Protein AF-A0A661ECW6-F1 (afdb_monomer)

Foldseek 3Di:
DAQDEAEEEEPVCQKDAGHGPDPDDDDFAKFKDKPDPCQWDADGRGRMIGGDHFDKIKMKIWGPDDPVGHIDIDIYMYGYAYQDWKDWPFWAKFWPPVPCGQAEDEAQIKIKIKIFIPAAWDPVQKWKDKLNHTWDKDDPPPPGNGIIITMDGDHPPRDFFKIWMKIFRTGHPRRHTDDMDTQGPVRTIYTYDYDDD

Structure (mmCIF, N/CA/C/O backbone):
data_AF-A0A661ECW6-F1
#
_entry.id   AF-A0A661ECW6-F1
#
loop_
_atom_site.group_PDB
_atom_site.id
_atom_site.type_symbol
_atom_site.label_atom_id
_atom_site.label_alt_id
_atom_site.label_comp_id
_atom_site.label_asym_id
_atom_site.label_entity_id
_atom_site.label_seq_id
_atom_site.pdbx_PDB_ins_code
_atom_site.Cartn_x
_atom_site.Cartn_y
_atom_site.Cartn_z
_atom_site.occupancy
_atom_site.B_iso_or_equiv
_atom_site.auth_seq_id
_atom_site.auth_comp_id
_atom_site.auth_asym_id
_atom_site.auth_atom_id
_atom_site.pdbx_PDB_model_num
ATOM 1 N N . MET A 1 1 ? 18.345 -0.551 -35.074 1.00 84.75 1 MET A N 1
ATOM 2 C CA . MET A 1 1 ? 18.355 -0.642 -33.608 1.00 84.75 1 MET A CA 1
ATOM 3 C C . MET A 1 1 ? 16.969 -1.065 -33.195 1.00 84.75 1 MET A C 1
ATOM 5 O O . MET A 1 1 ? 16.032 -0.614 -33.839 1.00 84.75 1 MET A O 1
ATOM 9 N N . ASP A 1 2 ? 16.881 -1.925 -32.191 1.00 89.50 2 ASP A N 1
ATOM 10 C CA . ASP A 1 2 ? 15.628 -2.308 -31.546 1.00 89.50 2 ASP A CA 1
ATOM 11 C C . ASP A 1 2 ? 15.836 -2.245 -30.024 1.00 89.50 2 ASP A C 1
ATOM 13 O O . ASP A 1 2 ? 16.727 -2.922 -29.495 1.00 89.50 2 ASP A O 1
ATOM 17 N N . ALA A 1 3 ? 15.084 -1.383 -29.340 1.00 86.56 3 ALA A N 1
ATOM 18 C CA . ALA A 1 3 ? 15.150 -1.203 -27.888 1.00 86.56 3 ALA A CA 1
ATOM 19 C C . ALA A 1 3 ? 14.399 -2.302 -27.113 1.00 86.56 3 ALA A C 1
ATOM 21 O O . ALA A 1 3 ? 14.539 -2.403 -25.892 1.00 86.56 3 ALA A O 1
ATOM 22 N N . GLY A 1 4 ? 13.682 -3.176 -27.822 1.00 88.00 4 GLY A N 1
ATOM 23 C CA . GLY A 1 4 ? 12.862 -4.243 -27.271 1.00 88.00 4 GLY A CA 1
ATOM 24 C C . GLY A 1 4 ? 11.409 -3.820 -27.061 1.00 88.00 4 GLY A C 1
ATOM 25 O O . GLY A 1 4 ? 11.002 -2.702 -27.356 1.00 88.00 4 GLY A O 1
ATOM 26 N N . SER A 1 5 ? 10.602 -4.755 -26.560 1.00 92.69 5 SER A N 1
ATOM 27 C CA . SER A 1 5 ? 9.180 -4.517 -26.295 1.00 92.69 5 SER A CA 1
ATOM 28 C C . SER A 1 5 ? 8.949 -3.714 -25.016 1.00 92.69 5 SER A C 1
ATOM 30 O O . SER A 1 5 ? 9.776 -3.746 -24.101 1.00 92.69 5 SER A O 1
ATOM 32 N N . ASP A 1 6 ? 7.780 -3.072 -24.945 1.00 95.56 6 ASP A N 1
ATOM 33 C CA . ASP A 1 6 ? 7.259 -2.459 -23.724 1.00 95.56 6 ASP A CA 1
ATOM 34 C C . ASP A 1 6 ? 7.224 -3.459 -22.563 1.00 95.56 6 ASP A C 1
ATOM 36 O O . ASP A 1 6 ? 7.046 -4.670 -22.748 1.00 95.56 6 ASP A O 1
ATOM 40 N N . ARG A 1 7 ? 7.383 -2.934 -21.349 1.00 95.31 7 ARG A N 1
ATOM 41 C CA . ARG A 1 7 ? 7.569 -3.719 -20.131 1.00 95.31 7 ARG A CA 1
ATOM 42 C C . ARG A 1 7 ? 6.667 -3.219 -19.010 1.00 95.31 7 ARG A C 1
ATOM 44 O O . ARG A 1 7 ? 6.430 -2.019 -18.878 1.00 95.31 7 ARG A O 1
ATOM 51 N N . ALA A 1 8 ? 6.185 -4.149 -18.193 1.00 95.94 8 ALA A N 1
ATOM 52 C CA . ALA A 1 8 ? 5.396 -3.866 -17.002 1.00 95.94 8 ALA A CA 1
ATOM 53 C C . ALA A 1 8 ? 6.050 -4.525 -15.786 1.00 95.94 8 ALA A C 1
ATOM 55 O O . ALA A 1 8 ? 6.420 -5.694 -15.860 1.00 95.94 8 ALA A O 1
ATOM 56 N N . GLU A 1 9 ? 6.193 -3.776 -14.697 1.00 96.69 9 GLU A N 1
ATOM 57 C CA . GLU A 1 9 ? 6.806 -4.228 -13.446 1.00 96.69 9 GLU A CA 1
ATOM 58 C C . GLU A 1 9 ? 6.013 -3.765 -12.225 1.00 96.69 9 GLU A C 1
ATOM 60 O O . GLU A 1 9 ? 5.3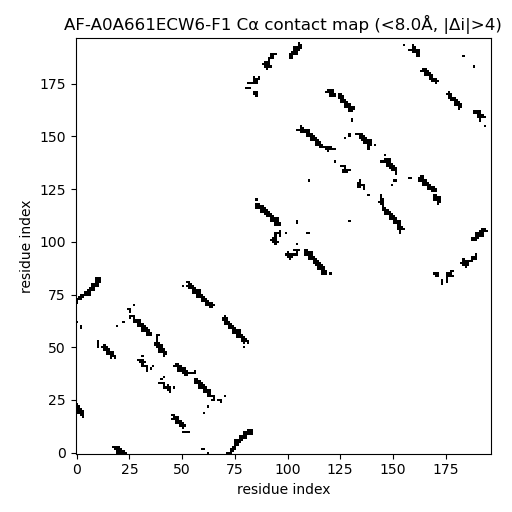13 -2.753 -12.276 1.00 96.69 9 GLU A O 1
ATOM 65 N N . GLY A 1 10 ? 6.154 -4.508 -11.128 1.00 95.25 10 GLY A N 1
ATOM 66 C CA . GLY A 1 10 ? 5.699 -4.100 -9.802 1.00 95.25 10 GLY A CA 1
ATOM 67 C C . GLY A 1 10 ? 6.757 -3.281 -9.058 1.00 95.25 10 GLY A C 1
ATOM 68 O O . GLY A 1 10 ? 7.939 -3.331 -9.408 1.00 95.25 10 GLY A O 1
ATOM 69 N N . LEU A 1 11 ? 6.357 -2.564 -8.007 1.00 93.75 11 LEU A N 1
ATOM 70 C CA . LEU A 1 11 ? 7.287 -1.919 -7.072 1.00 93.75 11 LEU A CA 1
ATOM 71 C C . LEU A 1 11 ? 8.167 -2.928 -6.337 1.00 93.75 11 LEU A C 1
ATOM 73 O O . LEU A 1 11 ? 9.307 -2.610 -5.998 1.00 93.75 11 LEU A O 1
ATOM 77 N N . SER A 1 12 ? 7.675 -4.154 -6.159 1.00 93.12 12 SER A N 1
ATOM 78 C CA . SER A 1 12 ? 8.448 -5.248 -5.577 1.00 93.12 12 SER A CA 1
ATOM 79 C C . SER A 1 12 ? 9.689 -5.624 -6.410 1.00 93.12 12 SER A C 1
ATOM 81 O O . SER A 1 12 ? 10.660 -6.166 -5.867 1.00 93.12 12 SER A O 1
ATOM 83 N N . THR A 1 13 ? 9.715 -5.290 -7.709 1.00 91.56 13 THR A N 1
ATOM 84 C CA . THR A 1 13 ? 10.912 -5.388 -8.555 1.00 91.56 13 THR A CA 1
ATOM 85 C C . THR A 1 13 ? 11.814 -4.178 -8.309 1.00 91.56 13 THR A C 1
ATOM 87 O O . THR A 1 13 ? 11.601 -3.096 -8.845 1.00 91.56 13 THR A O 1
ATOM 90 N N . THR A 1 14 ? 12.886 -4.353 -7.537 1.00 83.75 14 THR A N 1
ATOM 91 C CA . THR A 1 14 ? 13.794 -3.243 -7.198 1.00 83.75 14 THR A CA 1
ATOM 92 C C . THR A 1 14 ? 14.679 -2.805 -8.369 1.00 83.75 14 THR A C 1
ATOM 94 O O . THR A 1 14 ? 14.907 -1.607 -8.562 1.00 83.75 14 THR A O 1
ATOM 97 N N . ASN A 1 15 ? 15.161 -3.754 -9.178 1.00 88.50 15 ASN A N 1
ATOM 98 C CA . ASN A 1 15 ? 15.913 -3.471 -10.395 1.00 88.50 15 ASN A CA 1
ATOM 99 C C . ASN A 1 15 ? 15.695 -4.512 -11.500 1.00 88.50 15 ASN A C 1
ATOM 101 O O . ASN A 1 15 ? 15.276 -5.646 -11.268 1.00 88.50 15 ASN A O 1
ATOM 105 N N . TYR A 1 16 ? 15.999 -4.110 -12.732 1.00 92.56 16 TYR A N 1
ATOM 106 C CA . TYR A 1 16 ? 16.099 -5.022 -13.868 1.00 92.56 16 TYR A CA 1
ATOM 107 C C . TYR A 1 16 ? 17.037 -4.465 -14.937 1.00 92.56 16 TYR A C 1
ATOM 109 O O . TYR A 1 16 ? 17.449 -3.311 -14.893 1.00 92.56 16 TYR A O 1
ATOM 117 N N . THR A 1 17 ? 17.359 -5.272 -15.945 1.00 92.19 17 THR A N 1
ATOM 118 C CA . THR A 1 17 ? 18.117 -4.811 -17.112 1.00 92.19 17 THR A CA 1
ATOM 119 C C . THR A 1 17 ? 17.402 -5.209 -18.394 1.00 92.19 17 THR A C 1
ATOM 121 O O . THR A 1 17 ? 17.118 -6.388 -18.605 1.00 92.19 17 THR A O 1
ATOM 124 N N . GLN A 1 18 ? 17.160 -4.240 -19.277 1.00 90.88 18 GLN A N 1
ATOM 125 C CA . GLN A 1 18 ? 16.719 -4.485 -20.651 1.00 90.88 18 GLN A CA 1
ATOM 126 C C . GLN A 1 18 ? 17.664 -3.770 -21.607 1.00 90.88 18 GLN A C 1
ATOM 128 O O . GLN A 1 18 ? 17.655 -2.549 -21.740 1.00 90.88 18 GLN A O 1
ATOM 133 N N . ARG A 1 19 ? 18.510 -4.566 -22.259 1.00 86.31 19 ARG A N 1
ATOM 134 C CA . ARG A 1 19 ? 19.435 -4.093 -23.289 1.00 86.31 19 ARG A CA 1
ATOM 135 C C . ARG A 1 19 ? 18.748 -4.159 -24.647 1.00 86.31 19 ARG A C 1
ATOM 137 O O . ARG A 1 19 ? 17.854 -4.982 -24.841 1.00 86.31 19 ARG A O 1
ATOM 144 N N . ILE A 1 20 ? 19.222 -3.347 -25.591 1.00 84.94 20 ILE A N 1
ATOM 145 C CA . ILE A 1 20 ? 18.800 -3.449 -26.991 1.00 84.94 20 ILE A CA 1
ATOM 146 C C . ILE A 1 20 ? 18.937 -4.891 -27.506 1.00 84.94 20 ILE A C 1
ATOM 148 O O . ILE A 1 20 ? 19.909 -5.588 -27.201 1.00 84.94 20 ILE A O 1
ATOM 152 N N . THR A 1 21 ? 17.964 -5.338 -28.293 1.00 73.19 21 THR A N 1
ATOM 153 C CA . THR A 1 21 ? 17.891 -6.709 -28.829 1.00 73.19 21 THR A CA 1
ATOM 154 C C . THR A 1 21 ? 18.707 -6.850 -30.114 1.00 73.19 21 THR A C 1
ATOM 156 O O . THR A 1 21 ? 19.226 -7.928 -30.407 1.00 73.19 21 THR A O 1
ATOM 159 N N . THR A 1 22 ? 18.874 -5.749 -30.860 1.00 77.88 22 THR A N 1
ATOM 160 C CA . THR A 1 22 ? 19.780 -5.631 -32.010 1.00 77.88 22 THR A CA 1
ATOM 161 C C . THR A 1 22 ? 20.408 -4.233 -32.082 1.00 77.88 22 THR A C 1
ATOM 163 O O . THR A 1 22 ? 19.720 -3.209 -32.070 1.00 77.88 22 THR A O 1
ATOM 166 N N . ASP A 1 23 ? 21.735 -4.168 -32.199 1.00 77.88 23 ASP A N 1
ATOM 167 C CA . ASP A 1 23 ? 22.500 -2.914 -32.252 1.00 77.88 23 ASP A CA 1
ATOM 168 C C . ASP A 1 23 ? 22.695 -2.365 -33.674 1.00 77.88 23 ASP A C 1
ATOM 170 O O . ASP A 1 23 ? 23.035 -1.192 -33.847 1.00 77.88 23 ASP A O 1
ATOM 174 N N . GLY A 1 24 ? 22.423 -3.187 -34.692 1.00 82.56 24 GLY A N 1
ATOM 175 C CA . GLY A 1 24 ? 22.578 -2.834 -36.102 1.00 82.56 24 GLY A CA 1
ATOM 176 C C . GLY A 1 24 ? 24.036 -2.571 -36.504 1.00 82.56 24 GLY A C 1
ATOM 177 O O . GLY A 1 24 ? 24.969 -2.771 -35.733 1.00 82.56 24 GLY A O 1
ATOM 178 N N . ALA A 1 25 ? 24.248 -2.098 -37.735 1.00 85.88 25 ALA A N 1
ATOM 179 C CA . ALA A 1 25 ? 25.584 -1.739 -38.216 1.00 85.88 25 ALA A CA 1
ATOM 180 C C . ALA A 1 25 ? 26.190 -0.544 -37.444 1.00 85.88 25 ALA A C 1
ATOM 182 O O . ALA A 1 25 ? 25.490 0.180 -36.733 1.00 85.88 25 ALA A O 1
ATOM 183 N N . GLY A 1 26 ? 27.503 -0.353 -37.581 1.00 89.00 26 GLY A N 1
ATOM 184 C CA . GLY A 1 26 ? 28.255 0.743 -36.964 1.00 89.00 26 GLY A CA 1
ATOM 185 C C . GLY A 1 26 ? 28.891 0.405 -35.612 1.00 89.00 26 GLY A C 1
ATOM 186 O O . GLY A 1 26 ? 28.563 -0.605 -34.989 1.00 89.00 26 GLY A O 1
ATOM 187 N N . THR A 1 27 ? 29.814 1.252 -35.162 1.00 92.31 27 THR A N 1
ATOM 188 C CA . THR A 1 27 ? 30.659 1.058 -33.967 1.00 92.31 27 THR A CA 1
ATOM 189 C C . THR A 1 27 ? 30.425 2.094 -32.868 1.00 92.31 27 THR A C 1
ATOM 191 O O . THR A 1 27 ? 31.168 2.114 -31.890 1.00 92.31 27 THR A O 1
ATOM 194 N N . GLY A 1 28 ? 29.445 2.989 -33.029 1.00 92.88 28 GLY A N 1
ATOM 195 C CA . GLY A 1 28 ? 29.092 3.970 -32.001 1.00 92.88 28 GLY A CA 1
ATOM 196 C C . GLY A 1 28 ? 28.700 3.313 -30.673 1.00 92.88 28 GLY A C 1
ATOM 197 O O . GLY A 1 28 ? 28.108 2.232 -30.659 1.00 92.88 28 GLY A O 1
ATOM 198 N N . ALA A 1 29 ? 29.033 3.970 -29.559 1.00 92.94 29 ALA A N 1
ATOM 199 C CA . ALA A 1 29 ? 28.611 3.540 -28.228 1.00 92.94 29 ALA A CA 1
ATOM 200 C C . ALA A 1 29 ? 27.086 3.647 -28.078 1.00 92.94 29 ALA A C 1
ATOM 202 O O . ALA A 1 29 ? 26.454 4.473 -28.741 1.00 92.94 29 ALA A O 1
ATOM 203 N N . ILE A 1 30 ? 26.513 2.813 -27.210 1.00 94.19 30 ILE A N 1
ATOM 204 C CA . ILE A 1 30 ? 25.085 2.828 -26.887 1.00 94.19 30 ILE A CA 1
ATOM 205 C C . ILE A 1 30 ? 24.909 3.471 -25.520 1.00 94.19 30 ILE A C 1
ATOM 207 O O . ILE A 1 30 ? 25.528 3.022 -24.555 1.00 94.19 30 ILE A O 1
ATOM 211 N N . GLU A 1 31 ? 24.044 4.475 -25.458 1.00 96.25 31 GLU A N 1
ATOM 212 C CA . GLU A 1 31 ? 23.651 5.154 -24.231 1.00 96.25 31 GLU A CA 1
ATOM 213 C C . GLU A 1 31 ? 22.144 5.049 -24.006 1.00 96.25 31 GLU A C 1
ATOM 215 O O . GLU A 1 31 ? 21.362 5.047 -24.962 1.00 96.25 31 GLU A O 1
ATOM 220 N N . TYR A 1 32 ? 21.741 4.985 -22.739 1.00 97.31 32 TYR A N 1
ATOM 221 C CA . TYR A 1 32 ? 20.340 4.930 -22.335 1.00 97.31 32 TYR A CA 1
ATOM 222 C C . TYR A 1 32 ? 19.931 6.183 -21.559 1.00 97.31 32 TYR A C 1
ATOM 224 O O . TYR A 1 32 ? 20.675 6.676 -20.709 1.00 97.31 32 TYR A O 1
ATOM 232 N N . THR A 1 33 ? 18.725 6.676 -21.827 1.00 98.00 33 THR A N 1
ATOM 233 C CA . THR A 1 33 ? 18.092 7.775 -21.086 1.00 98.00 33 THR A CA 1
ATOM 234 C C . THR A 1 33 ? 16.667 7.404 -20.685 1.00 98.00 33 THR A C 1
ATOM 236 O O . THR A 1 33 ? 16.047 6.526 -21.286 1.00 98.00 33 THR A O 1
ATOM 239 N N . ILE A 1 34 ? 16.147 8.072 -19.655 1.00 98.38 34 ILE A N 1
ATOM 240 C CA . ILE A 1 34 ? 14.794 7.873 -19.128 1.00 98.38 34 ILE A CA 1
ATOM 241 C C . ILE A 1 34 ? 14.049 9.208 -19.087 1.00 98.38 34 ILE A C 1
ATOM 243 O O . ILE A 1 34 ? 14.638 10.239 -18.760 1.00 98.38 34 ILE A O 1
ATOM 247 N N . SER A 1 35 ? 12.760 9.198 -19.433 1.00 98.56 35 SER A N 1
ATOM 248 C CA . SER A 1 35 ? 11.952 10.419 -19.553 1.00 98.56 35 SER A CA 1
ATOM 249 C C . SER A 1 35 ? 11.681 11.135 -18.225 1.00 98.56 35 SER A C 1
ATOM 251 O O . SER A 1 35 ? 11.486 12.347 -18.227 1.00 98.56 35 SER A O 1
ATOM 253 N N . ASP A 1 36 ? 11.643 10.404 -17.106 1.00 98.38 36 ASP A N 1
ATOM 254 C CA . ASP A 1 36 ? 11.404 10.956 -15.769 1.00 98.38 36 ASP A CA 1
ATOM 255 C C . ASP A 1 36 ? 12.167 10.150 -14.709 1.00 98.38 36 ASP A C 1
ATOM 257 O O . ASP A 1 36 ? 11.786 9.033 -14.350 1.00 98.38 36 ASP A O 1
ATOM 261 N N . SER A 1 37 ? 13.245 10.740 -14.189 1.00 97.81 37 SER A N 1
ATOM 262 C CA . SER A 1 37 ? 14.085 10.116 -13.167 1.00 97.81 37 SER A CA 1
ATOM 263 C C . SER A 1 37 ? 13.473 10.110 -11.763 1.00 97.81 37 SER A C 1
ATOM 265 O O . SER A 1 37 ? 14.048 9.519 -10.852 1.00 97.81 37 SER A O 1
ATOM 267 N N . SER A 1 38 ? 12.314 10.749 -11.564 1.00 97.69 38 SER A N 1
ATOM 268 C CA . SER A 1 38 ? 11.566 10.685 -10.304 1.00 97.69 38 SER A CA 1
ATOM 269 C C . SER A 1 38 ? 10.722 9.414 -10.172 1.00 97.69 38 SER A C 1
ATOM 271 O O . SER A 1 38 ? 10.266 9.115 -9.067 1.00 97.69 38 SER A O 1
ATOM 273 N N . ILE A 1 39 ? 10.495 8.690 -11.276 1.00 97.69 39 ILE A N 1
ATOM 274 C CA . ILE A 1 39 ? 9.729 7.433 -11.328 1.00 97.69 39 ILE A CA 1
ATOM 275 C C . ILE A 1 39 ? 10.671 6.218 -11.299 1.00 97.69 39 ILE A C 1
ATOM 277 O O . ILE A 1 39 ? 10.435 5.270 -10.551 1.00 97.69 39 ILE A O 1
ATOM 281 N N . ALA A 1 40 ? 11.756 6.259 -12.074 1.00 98.00 40 ALA A N 1
ATOM 282 C CA . ALA A 1 40 ? 12.824 5.259 -12.072 1.00 98.00 40 ALA A CA 1
ATOM 283 C C . ALA A 1 40 ? 14.128 5.874 -12.603 1.00 98.00 40 ALA A C 1
ATOM 285 O O . ALA A 1 40 ? 14.092 6.847 -13.352 1.00 98.00 40 ALA A O 1
ATOM 286 N N . THR A 1 41 ? 15.286 5.313 -12.260 1.00 97.88 41 THR A N 1
ATOM 287 C CA . THR A 1 41 ? 16.583 5.706 -12.843 1.00 97.88 41 THR A CA 1
ATOM 288 C C . THR A 1 41 ? 17.108 4.629 -13.781 1.00 97.88 41 THR A C 1
ATOM 290 O O . THR A 1 41 ? 16.675 3.482 -13.713 1.00 97.88 41 THR A O 1
ATOM 293 N N . ILE A 1 42 ? 18.040 4.995 -14.664 1.00 98.12 42 ILE A N 1
ATOM 294 C CA . ILE A 1 42 ? 18.726 4.058 -15.556 1.00 98.12 42 ILE A CA 1
ATOM 295 C C . ILE A 1 42 ? 20.226 4.351 -15.587 1.00 98.12 42 ILE A C 1
ATOM 297 O O . ILE A 1 42 ? 20.629 5.513 -15.681 1.00 98.12 42 ILE A O 1
ATOM 301 N N . ASP A 1 43 ? 21.051 3.309 -15.523 1.00 97.56 43 ASP A N 1
ATOM 302 C CA . ASP A 1 43 ? 22.472 3.412 -15.843 1.00 97.56 43 ASP A CA 1
ATOM 303 C C . ASP A 1 43 ? 22.652 3.499 -17.363 1.00 97.56 43 ASP A C 1
ATOM 305 O O . ASP A 1 43 ? 22.236 2.613 -18.120 1.00 97.56 43 ASP A O 1
ATOM 309 N N . SER A 1 44 ? 23.283 4.582 -17.816 1.00 96.00 44 SER A N 1
ATOM 310 C CA . SER A 1 44 ? 23.373 4.902 -19.237 1.00 96.00 44 SER A CA 1
ATOM 311 C C . SER A 1 44 ? 24.250 3.940 -20.040 1.00 96.00 44 SER A C 1
ATOM 313 O O . SER A 1 44 ? 24.123 3.936 -21.257 1.00 96.00 44 SER A O 1
ATOM 315 N N . GLY A 1 45 ? 25.108 3.119 -19.424 1.00 93.25 45 GLY A N 1
ATOM 316 C CA . GLY A 1 45 ? 25.975 2.165 -20.129 1.00 93.25 45 GLY A CA 1
ATOM 317 C C . GLY A 1 45 ? 25.537 0.703 -19.993 1.00 93.25 45 GLY A C 1
ATOM 318 O O . GLY A 1 45 ? 25.728 -0.110 -20.910 1.00 93.25 45 GLY A O 1
ATOM 319 N N . THR A 1 46 ? 24.943 0.333 -18.858 1.00 92.69 46 THR A N 1
ATOM 320 C CA . THR A 1 46 ? 24.542 -1.053 -18.572 1.00 92.69 46 THR A CA 1
ATOM 321 C C . THR A 1 46 ? 23.077 -1.339 -18.893 1.00 92.69 46 THR A C 1
ATOM 323 O O . THR A 1 46 ? 22.757 -2.507 -19.140 1.00 92.69 46 THR A O 1
ATOM 326 N N . ALA A 1 47 ? 22.236 -0.302 -19.000 1.00 94.88 47 ALA A N 1
ATOM 327 C CA . ALA A 1 47 ? 20.775 -0.389 -19.102 1.00 94.88 47 ALA A CA 1
ATOM 328 C C . ALA A 1 47 ? 20.093 -0.959 -17.845 1.00 94.88 47 ALA A C 1
ATOM 330 O O . ALA A 1 47 ? 18.986 -1.497 -17.927 1.00 94.88 47 ALA A O 1
ATOM 331 N N . GLU A 1 48 ? 20.762 -0.895 -16.693 1.00 96.31 48 GLU A N 1
ATOM 332 C CA . GLU A 1 48 ? 20.164 -1.280 -15.418 1.00 96.31 48 GLU A CA 1
ATOM 333 C C . GLU A 1 48 ? 19.203 -0.190 -14.943 1.00 96.31 48 GLU A C 1
ATOM 335 O O . GLU A 1 48 ? 19.596 0.962 -14.762 1.00 96.31 48 GLU A O 1
ATOM 340 N N . VAL A 1 49 ? 17.939 -0.560 -14.755 1.00 97.56 49 VAL A N 1
ATOM 341 C CA . VAL A 1 49 ? 16.868 0.309 -14.276 1.00 97.56 49 VAL A CA 1
ATOM 342 C C . VAL A 1 49 ? 16.657 0.070 -12.787 1.00 97.56 49 VAL A C 1
ATOM 344 O O . VAL A 1 49 ? 16.496 -1.077 -12.374 1.00 97.56 49 VAL A O 1
ATOM 347 N N . THR A 1 50 ? 16.605 1.144 -11.998 1.00 97.31 50 THR A N 1
ATOM 348 C CA . THR A 1 50 ? 16.189 1.112 -10.584 1.00 97.31 50 THR A CA 1
ATOM 349 C C . THR A 1 50 ? 14.811 1.748 -10.448 1.00 97.31 50 THR A C 1
ATOM 351 O O . THR A 1 50 ? 14.632 2.910 -10.818 1.00 97.31 50 THR A O 1
ATOM 354 N N . ILE A 1 51 ? 13.841 1.007 -9.916 1.00 97.06 51 ILE A N 1
ATOM 355 C CA . ILE A 1 51 ? 12.462 1.484 -9.736 1.00 97.06 51 ILE A CA 1
ATOM 356 C C . ILE A 1 51 ? 12.356 2.315 -8.445 1.00 97.06 51 ILE A C 1
ATOM 358 O O . ILE A 1 51 ? 12.957 1.966 -7.432 1.00 97.06 51 ILE A O 1
ATOM 362 N N . ILE A 1 52 ? 11.619 3.437 -8.486 1.00 95.62 52 ILE A N 1
ATOM 363 C CA . ILE A 1 52 ? 11.406 4.322 -7.322 1.00 95.62 52 ILE A CA 1
ATOM 364 C C . ILE A 1 52 ? 9.942 4.322 -6.879 1.00 95.62 52 ILE A C 1
ATOM 366 O O . ILE A 1 52 ? 9.666 4.187 -5.691 1.00 95.62 52 ILE A O 1
ATOM 370 N N . LYS A 1 53 ? 9.006 4.549 -7.807 1.00 95.56 53 LYS A N 1
ATOM 371 C CA . LYS A 1 53 ? 7.570 4.660 -7.504 1.00 95.56 53 LYS A CA 1
ATOM 372 C C . LYS A 1 53 ? 6.712 4.304 -8.728 1.00 95.56 53 LYS A C 1
ATOM 374 O O . LYS A 1 53 ? 7.246 4.267 -9.838 1.00 95.56 53 LYS A O 1
ATOM 379 N N . PRO A 1 54 ? 5.393 4.101 -8.559 1.00 96.12 54 PRO A N 1
ATOM 380 C CA . PRO A 1 54 ? 4.494 3.815 -9.666 1.00 96.12 54 PRO A CA 1
ATOM 381 C C . PRO A 1 54 ? 4.463 4.955 -10.675 1.00 96.12 54 PRO A C 1
ATOM 383 O O . PRO A 1 54 ? 4.565 6.137 -10.325 1.00 96.12 54 PRO A O 1
ATOM 386 N N . GLY A 1 55 ? 4.293 4.598 -11.939 1.00 97.38 55 GLY A N 1
ATOM 387 C CA . GLY A 1 55 ? 4.267 5.554 -13.029 1.00 97.38 55 GLY A CA 1
ATOM 388 C C . GLY A 1 55 ? 4.658 4.927 -14.353 1.00 97.38 55 GLY A C 1
ATOM 389 O O . GLY A 1 55 ? 4.894 3.727 -14.461 1.00 97.38 55 GLY A O 1
ATOM 390 N N . VAL A 1 56 ? 4.718 5.762 -15.382 1.00 98.06 56 VAL A N 1
ATOM 391 C CA . VAL A 1 56 ? 5.072 5.330 -16.731 1.00 98.06 56 VAL A CA 1
ATOM 392 C C . VAL A 1 56 ? 6.214 6.194 -17.230 1.00 98.06 56 VAL A C 1
ATOM 394 O O . VAL A 1 56 ? 6.135 7.421 -17.186 1.00 98.06 56 VAL A O 1
ATOM 397 N N . VAL A 1 57 ? 7.267 5.552 -17.721 1.00 98.44 57 VAL A N 1
ATOM 398 C CA . VAL A 1 57 ? 8.433 6.217 -18.306 1.00 98.44 57 VAL A CA 1
ATOM 399 C C . VAL A 1 57 ? 8.722 5.655 -19.686 1.00 98.44 57 VAL A C 1
ATOM 401 O O . VAL A 1 57 ? 8.417 4.505 -19.991 1.00 98.44 57 VAL A O 1
ATOM 404 N N . THR A 1 58 ? 9.319 6.481 -20.535 1.00 98.25 58 THR A N 1
ATOM 405 C CA . THR A 1 58 ? 9.904 6.036 -21.801 1.00 98.25 58 THR A CA 1
ATOM 406 C C . THR A 1 58 ? 11.408 5.934 -21.625 1.00 98.25 58 THR A C 1
ATOM 408 O O . THR A 1 58 ? 12.043 6.890 -21.167 1.00 98.25 58 THR A O 1
ATOM 411 N N . ILE A 1 59 ? 11.973 4.787 -21.992 1.00 97.88 59 ILE A N 1
ATOM 412 C CA . ILE A 1 59 ? 13.417 4.569 -22.028 1.00 97.88 59 ILE A CA 1
ATOM 413 C C . ILE A 1 59 ? 13.867 4.649 -23.480 1.00 97.88 59 ILE A C 1
ATOM 415 O O . ILE A 1 59 ? 13.282 4.016 -24.356 1.00 97.88 59 ILE A O 1
ATOM 419 N N . THR A 1 60 ? 14.897 5.453 -23.734 1.00 97.19 60 THR A N 1
ATOM 420 C CA . THR A 1 60 ? 15.476 5.642 -25.068 1.00 97.19 60 THR A CA 1
ATOM 421 C C . THR A 1 60 ? 16.875 5.058 -25.095 1.00 97.19 60 THR A C 1
ATOM 423 O O . THR A 1 60 ? 17.737 5.497 -24.336 1.00 97.19 60 THR A O 1
ATOM 426 N N . ALA A 1 61 ? 17.117 4.108 -25.993 1.00 96.81 61 ALA A N 1
ATOM 427 C CA . ALA A 1 61 ? 18.460 3.665 -26.339 1.00 96.81 61 ALA A CA 1
ATOM 428 C C . ALA A 1 61 ? 18.944 4.461 -27.554 1.00 96.81 61 ALA A C 1
ATOM 430 O O . ALA A 1 61 ? 18.217 4.593 -28.536 1.00 96.81 61 ALA A O 1
ATOM 431 N N . THR A 1 62 ? 20.163 4.994 -27.505 1.00 95.94 62 THR A N 1
ATOM 432 C CA . THR A 1 62 ? 20.778 5.743 -28.609 1.00 95.94 62 THR A CA 1
ATOM 433 C C . THR A 1 62 ? 22.150 5.174 -28.917 1.00 95.94 62 THR A C 1
ATOM 435 O O . THR A 1 62 ? 23.006 5.117 -28.042 1.00 95.94 62 THR A O 1
ATOM 438 N N . LYS A 1 63 ? 22.390 4.796 -30.173 1.00 95.00 63 LYS A N 1
ATOM 439 C CA . LYS A 1 63 ? 23.724 4.486 -30.692 1.00 95.00 63 LYS A CA 1
ATOM 440 C C . LYS A 1 63 ? 24.269 5.739 -31.348 1.00 95.00 63 LYS A C 1
ATOM 442 O O . LYS A 1 63 ? 23.638 6.293 -32.252 1.00 95.00 63 LYS A O 1
ATOM 447 N N . ALA A 1 64 ? 25.429 6.185 -30.880 1.00 95.31 64 ALA A N 1
ATOM 448 C CA . ALA A 1 64 ? 26.116 7.338 -31.440 1.00 95.31 64 ALA A CA 1
ATOM 449 C C . ALA A 1 64 ? 26.460 7.119 -32.924 1.00 95.31 64 ALA A C 1
ATOM 451 O O . ALA A 1 64 ? 26.615 5.987 -33.385 1.00 95.31 64 ALA A O 1
ATOM 452 N N . ALA A 1 65 ? 26.594 8.216 -33.669 1.00 96.25 65 ALA A N 1
ATOM 453 C CA . ALA A 1 65 ? 27.095 8.165 -35.037 1.00 96.25 65 ALA A CA 1
ATOM 454 C C . ALA A 1 65 ? 28.552 7.670 -35.077 1.00 96.25 65 ALA A C 1
ATOM 456 O O . ALA A 1 65 ? 29.309 7.833 -34.117 1.00 96.25 65 ALA A O 1
ATOM 457 N N . ASP A 1 66 ? 28.959 7.130 -36.220 1.00 95.69 66 ASP A N 1
ATOM 458 C CA . ASP A 1 66 ? 30.358 6.879 -36.558 1.00 95.69 66 ASP A CA 1
ATOM 459 C C . ASP A 1 66 ? 30.695 7.466 -37.942 1.00 95.69 66 ASP A C 1
ATOM 461 O O . ASP A 1 66 ? 29.954 8.285 -38.483 1.00 95.69 66 ASP A O 1
ATOM 465 N N . SER A 1 67 ? 31.846 7.103 -38.514 1.00 96.69 67 SER A N 1
ATOM 466 C CA . SER A 1 67 ? 32.285 7.632 -39.812 1.00 96.69 67 SER A CA 1
ATOM 467 C C . SER A 1 67 ? 31.435 7.179 -41.004 1.00 96.69 67 SER A C 1
ATOM 469 O O . SER A 1 67 ? 31.504 7.807 -42.059 1.00 96.69 67 SER A O 1
ATOM 471 N N . ASN A 1 68 ? 30.664 6.102 -40.860 1.00 96.12 68 ASN A N 1
ATOM 472 C CA . ASN A 1 68 ? 29.889 5.478 -41.931 1.00 96.12 68 ASN A CA 1
ATOM 473 C C . ASN A 1 68 ? 28.373 5.561 -41.695 1.00 96.12 68 ASN A C 1
ATOM 475 O O . ASN A 1 68 ? 27.610 5.462 -42.657 1.00 96.12 68 ASN A O 1
ATOM 479 N N . TYR A 1 69 ? 27.931 5.730 -40.446 1.00 95.69 69 TYR A N 1
ATOM 480 C CA . TYR A 1 69 ? 26.522 5.693 -40.058 1.00 95.69 69 TYR A CA 1
ATOM 481 C C . TYR A 1 69 ? 26.146 6.873 -39.157 1.00 95.69 69 TYR A C 1
ATOM 483 O O . TYR A 1 69 ? 26.873 7.237 -38.234 1.00 95.69 69 TYR A O 1
ATOM 491 N N . ASN A 1 70 ? 24.961 7.442 -39.394 1.00 95.06 70 ASN A N 1
ATOM 492 C CA . ASN A 1 70 ? 24.358 8.427 -38.494 1.00 95.06 70 ASN A CA 1
ATOM 493 C C . ASN A 1 70 ? 23.923 7.766 -37.174 1.00 95.06 70 ASN A C 1
ATOM 495 O O . ASN A 1 70 ? 23.750 6.549 -37.110 1.00 95.06 70 ASN A O 1
ATOM 499 N N . SER A 1 71 ? 23.684 8.573 -36.137 1.00 95.00 71 SER A N 1
ATOM 500 C CA . SER A 1 71 ? 23.116 8.080 -34.880 1.00 95.00 71 SER A CA 1
ATOM 501 C C . SER A 1 71 ? 21.727 7.489 -35.104 1.00 95.00 71 SER A C 1
ATOM 503 O O . SER A 1 71 ? 20.945 8.019 -35.898 1.00 95.00 71 SER A O 1
ATOM 505 N N . ALA A 1 72 ? 21.397 6.446 -34.353 1.00 95.38 72 ALA A N 1
ATOM 506 C CA . ALA A 1 72 ? 20.077 5.830 -34.368 1.00 95.38 72 ALA A CA 1
ATOM 507 C C . ALA A 1 72 ? 19.582 5.634 -32.938 1.00 95.38 72 ALA A C 1
ATOM 509 O O . ALA A 1 72 ? 20.376 5.343 -32.046 1.00 95.38 72 ALA A O 1
ATOM 510 N N . SER A 1 73 ? 18.277 5.764 -32.740 1.00 94.75 73 SER A N 1
ATOM 511 C CA . SER A 1 73 ? 17.636 5.543 -31.451 1.00 94.75 73 SER A CA 1
ATOM 512 C C . SER A 1 73 ? 16.400 4.682 -31.607 1.00 94.75 73 SER A C 1
ATOM 514 O O . SER A 1 73 ? 15.784 4.666 -32.674 1.00 94.75 73 SER A O 1
ATOM 516 N N . ASP A 1 74 ? 16.029 4.022 -30.524 1.00 95.94 74 ASP A N 1
ATOM 517 C CA . ASP A 1 74 ? 14.742 3.363 -30.386 1.00 95.94 74 ASP A CA 1
ATOM 518 C C . ASP A 1 74 ? 14.282 3.418 -28.924 1.00 95.94 74 ASP A C 1
ATOM 520 O O . ASP A 1 74 ? 15.076 3.722 -28.025 1.00 95.94 74 ASP A O 1
ATOM 524 N N . THR A 1 75 ? 12.997 3.176 -28.687 1.00 96.12 75 THR A N 1
ATOM 525 C CA . THR A 1 75 ? 12.375 3.371 -27.374 1.00 96.12 75 THR A CA 1
ATOM 526 C C . THR A 1 75 ? 11.487 2.210 -26.975 1.00 96.12 75 THR A C 1
ATOM 528 O O . THR A 1 75 ? 10.838 1.617 -27.829 1.00 96.12 75 THR A O 1
ATOM 531 N N . TYR A 1 76 ? 11.358 1.990 -25.670 1.00 96.19 76 TYR A N 1
ATOM 532 C CA . TYR A 1 76 ? 10.273 1.196 -25.097 1.00 96.19 76 TYR A CA 1
ATOM 533 C C . TYR A 1 76 ? 9.643 1.930 -23.912 1.00 96.19 76 TYR A C 1
ATOM 535 O O . TYR A 1 76 ? 10.265 2.794 -23.277 1.00 96.19 76 TYR A O 1
ATOM 543 N N . GLN A 1 77 ? 8.395 1.590 -23.613 1.00 97.75 77 GLN A N 1
ATOM 544 C CA . GLN A 1 77 ? 7.680 2.079 -22.446 1.00 97.75 77 GLN A CA 1
ATOM 545 C C . GLN A 1 77 ? 7.852 1.112 -21.272 1.00 97.75 77 GLN A C 1
ATOM 547 O O . GLN A 1 77 ? 7.668 -0.096 -21.408 1.00 97.75 77 GLN A O 1
ATOM 552 N N . LEU A 1 78 ? 8.173 1.654 -20.100 1.00 97.50 78 LEU A N 1
ATOM 553 C CA . LEU A 1 78 ? 8.133 0.943 -18.829 1.00 97.50 78 LEU A CA 1
ATOM 554 C C . LEU A 1 78 ? 6.940 1.455 -18.022 1.00 97.50 78 LEU A C 1
ATOM 556 O O . LEU A 1 78 ? 6.881 2.635 -17.673 1.00 97.50 78 LEU A O 1
ATOM 560 N N . THR A 1 79 ? 6.013 0.555 -17.713 1.00 97.69 79 THR A N 1
ATOM 561 C CA . THR A 1 79 ? 4.903 0.788 -16.785 1.00 97.69 79 THR A CA 1
ATOM 562 C C . THR A 1 79 ? 5.240 0.161 -15.438 1.00 97.69 79 THR A C 1
ATOM 564 O O . THR A 1 79 ? 5.531 -1.029 -15.371 1.00 97.69 79 THR A O 1
ATOM 567 N N . ILE A 1 80 ? 5.195 0.948 -14.369 1.00 97.62 80 ILE A N 1
ATOM 568 C CA . ILE A 1 80 ? 5.413 0.494 -12.995 1.00 97.62 80 ILE A CA 1
ATOM 569 C C . ILE A 1 80 ? 4.094 0.629 -12.245 1.00 97.62 80 ILE A C 1
ATOM 571 O O . ILE A 1 80 ? 3.541 1.729 -12.148 1.00 97.62 80 ILE A O 1
ATOM 575 N N . THR A 1 81 ? 3.603 -0.483 -11.716 1.00 96.88 81 THR A N 1
ATOM 576 C CA . THR A 1 81 ? 2.419 -0.534 -10.857 1.00 96.88 81 THR A CA 1
ATOM 577 C C . THR A 1 81 ? 2.820 -0.782 -9.417 1.00 96.88 81 THR A C 1
ATOM 579 O O . THR A 1 81 ? 3.830 -1.419 -9.143 1.00 96.88 81 THR A O 1
ATOM 582 N N . ASP A 1 82 ? 2.004 -0.295 -8.500 1.00 96.94 82 ASP A N 1
ATOM 583 C CA . ASP A 1 82 ? 2.107 -0.655 -7.097 1.00 96.94 82 ASP A CA 1
ATOM 584 C C . ASP A 1 82 ? 1.502 -2.044 -6.857 1.00 96.94 82 ASP A C 1
ATOM 586 O O . ASP A 1 82 ? 0.326 -2.275 -7.147 1.00 96.94 82 ASP A O 1
ATOM 590 N N . ASP A 1 83 ? 2.324 -2.967 -6.370 1.00 96.56 83 ASP A N 1
ATOM 591 C CA . ASP A 1 83 ? 1.981 -4.353 -6.046 1.00 96.56 83 ASP A CA 1
ATOM 592 C C . ASP A 1 83 ? 2.340 -4.720 -4.593 1.00 96.56 83 ASP A C 1
ATOM 594 O O . ASP A 1 83 ? 2.327 -5.899 -4.219 1.00 96.56 83 ASP A O 1
ATOM 598 N N . GLU A 1 84 ? 2.679 -3.725 -3.770 1.00 96.19 84 GLU A N 1
ATOM 599 C CA . GLU A 1 84 ? 3.005 -3.930 -2.364 1.00 96.19 84 GLU A CA 1
ATOM 600 C C . GLU A 1 84 ? 1.736 -3.879 -1.514 1.00 96.19 84 GLU A C 1
ATOM 602 O O . GLU A 1 84 ? 0.796 -3.147 -1.788 1.00 96.19 84 GLU A O 1
ATOM 607 N N . LYS A 1 85 ? 1.669 -4.702 -0.465 1.00 97.12 85 LYS A N 1
ATOM 608 C CA . LYS A 1 85 ? 0.511 -4.691 0.433 1.00 97.12 85 LYS A CA 1
ATOM 609 C C . LYS A 1 85 ? 0.627 -3.551 1.448 1.00 97.12 85 LYS A C 1
ATOM 611 O O . LYS A 1 85 ? 1.687 -3.436 2.077 1.00 97.12 85 LYS A O 1
ATOM 616 N N . PRO A 1 86 ? -0.479 -2.868 1.789 1.00 98.19 86 PRO A N 1
ATOM 617 C CA . PRO A 1 86 ? -0.483 -1.969 2.928 1.00 98.19 86 PRO A CA 1
ATOM 618 C C . PRO A 1 86 ? -0.292 -2.738 4.241 1.00 98.19 86 PRO A C 1
ATOM 620 O O . PRO A 1 86 ? -0.748 -3.873 4.416 1.00 98.19 86 PRO A O 1
ATOM 623 N N . THR A 1 87 ? 0.322 -2.076 5.220 1.00 98.25 87 THR A N 1
ATOM 624 C CA . THR A 1 87 ? 0.466 -2.565 6.600 1.00 98.25 87 THR A CA 1
ATOM 625 C C . THR A 1 87 ? -0.194 -1.601 7.582 1.00 98.25 87 THR A C 1
ATOM 627 O O . THR A 1 87 ? -0.360 -0.419 7.284 1.00 98.25 87 THR A O 1
ATOM 630 N N . LEU A 1 88 ? -0.570 -2.077 8.774 1.00 98.50 88 LEU A N 1
ATOM 631 C CA . LEU A 1 88 ? -1.038 -1.206 9.858 1.00 98.50 88 LEU A CA 1
ATOM 632 C C . LEU A 1 88 ? 0.124 -0.893 10.806 1.00 98.50 88 LEU A C 1
ATOM 634 O O . LEU A 1 88 ? 0.614 -1.767 11.519 1.00 98.50 88 LEU A O 1
ATOM 638 N N . THR A 1 89 ? 0.560 0.364 10.816 1.00 98.44 89 THR A N 1
ATOM 639 C CA . THR A 1 89 ? 1.679 0.852 11.641 1.00 98.44 89 THR A CA 1
ATOM 640 C C . THR A 1 89 ? 1.264 1.117 13.088 1.00 98.44 89 THR A C 1
ATOM 642 O O . THR A 1 89 ? 2.082 1.031 14.006 1.00 98.44 89 THR A O 1
ATOM 645 N N . LEU A 1 90 ? -0.023 1.391 13.308 1.00 98.44 90 LEU A N 1
ATOM 646 C CA . LEU A 1 90 ? -0.633 1.524 14.624 1.00 98.44 90 LEU A CA 1
ATOM 647 C C . LEU A 1 90 ? -1.953 0.760 14.652 1.00 98.44 90 LEU A C 1
ATOM 649 O O . LEU A 1 90 ? -2.778 0.935 13.760 1.00 98.44 90 LEU A O 1
ATOM 653 N N . VAL A 1 91 ? -2.175 -0.018 15.709 1.00 98.75 91 VAL A N 1
ATOM 654 C CA . VAL A 1 91 ? -3.475 -0.583 16.080 1.00 98.75 91 VAL A CA 1
ATOM 655 C C . VAL A 1 91 ? -3.615 -0.470 17.594 1.00 98.75 91 VAL A C 1
ATOM 657 O O . VAL A 1 91 ? -2.821 -1.054 18.328 1.00 98.75 91 VAL A O 1
ATOM 660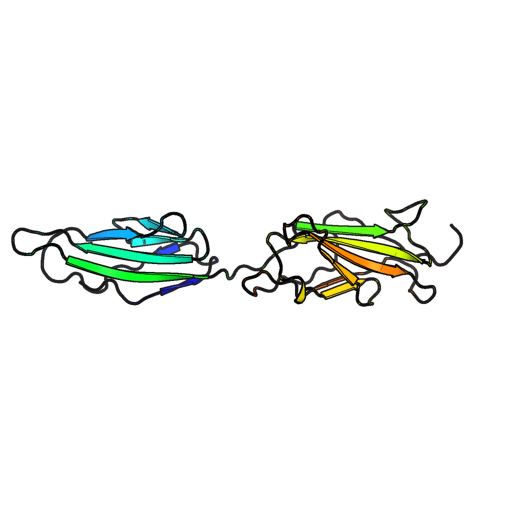 N N . SER A 1 92 ? -4.615 0.279 18.050 1.00 98.50 92 SER A N 1
ATOM 661 C CA . SER A 1 92 ? -4.830 0.625 19.457 1.00 98.50 92 SER A CA 1
ATOM 662 C C . SER A 1 92 ? -6.304 0.516 19.817 1.00 98.50 92 SER A C 1
ATOM 664 O O . SER A 1 92 ? -7.160 0.960 19.051 1.00 98.50 92 SER A O 1
ATOM 666 N N . ILE A 1 93 ? -6.620 -0.041 20.982 1.00 98.50 93 ILE A N 1
ATOM 667 C CA . ILE A 1 93 ? -7.992 -0.211 21.464 1.00 98.50 93 ILE A CA 1
ATOM 668 C C . ILE A 1 93 ? -8.206 0.552 22.773 1.00 98.50 93 ILE A C 1
ATOM 670 O O . ILE A 1 93 ? -7.411 0.473 23.707 1.00 98.50 93 ILE A O 1
ATOM 674 N N . LYS A 1 94 ? -9.317 1.285 22.857 1.00 98.06 94 LYS A N 1
ATOM 675 C CA . LYS A 1 94 ? -9.744 1.994 24.071 1.00 98.06 94 LYS A CA 1
ATOM 676 C C . LYS A 1 94 ? -11.245 1.875 24.283 1.00 98.06 94 LYS A C 1
ATOM 678 O O . LYS A 1 94 ? -11.987 1.601 23.341 1.00 98.06 94 LYS A O 1
ATOM 683 N N . SER A 1 95 ? -11.695 2.154 25.498 1.00 98.00 95 SER A N 1
ATOM 684 C CA . SER A 1 95 ? -13.101 2.408 25.798 1.00 98.00 95 SER A CA 1
ATOM 685 C C . SER A 1 95 ? -13.333 3.887 26.119 1.00 98.00 95 SER A C 1
ATOM 687 O O . SER A 1 95 ? -12.398 4.650 26.379 1.00 98.00 95 SER A O 1
ATOM 689 N N . ASN A 1 96 ? -14.594 4.309 26.128 1.00 96.94 96 ASN A N 1
ATOM 690 C CA . ASN A 1 96 ? -15.009 5.597 26.689 1.00 96.94 96 ASN A CA 1
ATOM 691 C C . ASN A 1 96 ? -15.402 5.503 28.179 1.00 96.94 96 ASN A C 1
ATOM 693 O O . ASN A 1 96 ? -16.054 6.415 28.692 1.00 96.94 96 ASN A O 1
ATOM 697 N N . ASN A 1 97 ? -15.023 4.425 28.878 1.00 94.88 97 ASN A N 1
ATOM 698 C CA . ASN A 1 97 ? -15.329 4.265 30.294 1.00 94.88 97 ASN A CA 1
ATOM 699 C C . ASN A 1 97 ? -14.749 5.435 31.099 1.00 94.88 97 ASN A C 1
ATOM 701 O O . ASN A 1 97 ? -13.543 5.675 31.083 1.00 94.88 97 ASN A O 1
ATOM 705 N N . ALA A 1 98 ? -15.597 6.141 31.846 1.00 91.75 98 ALA A N 1
ATOM 706 C CA . ALA A 1 98 ? -15.195 7.368 32.535 1.00 91.75 98 ALA A CA 1
ATOM 707 C C . ALA A 1 98 ? -14.116 7.166 33.617 1.00 91.75 98 ALA A C 1
ATOM 709 O O . ALA A 1 98 ? -13.408 8.113 33.950 1.00 91.75 98 ALA A O 1
ATOM 710 N N . LYS A 1 99 ? -14.005 5.959 34.192 1.00 89.88 99 LYS A N 1
ATOM 711 C CA . LYS A 1 99 ? -13.035 5.654 35.256 1.00 89.88 99 LYS A CA 1
ATOM 712 C C . LYS A 1 99 ? -11.754 5.036 34.703 1.00 89.88 99 LYS A C 1
ATOM 714 O O . LYS A 1 99 ? -10.674 5.395 35.152 1.00 89.88 99 LYS A O 1
ATOM 719 N N . ASN A 1 100 ? -11.875 4.099 33.762 1.00 89.06 100 ASN A N 1
ATOM 720 C CA . ASN A 1 100 ? -10.759 3.275 33.292 1.00 89.06 100 ASN A CA 1
ATOM 721 C C . ASN A 1 100 ? -10.790 3.069 31.765 1.00 89.06 100 ASN A C 1
ATOM 723 O O . ASN A 1 100 ? -10.942 1.933 31.304 1.00 89.06 100 ASN A O 1
ATOM 727 N N . PRO A 1 101 ? -10.621 4.137 30.966 1.00 90.25 101 PRO A N 1
ATOM 728 C CA . PRO A 1 101 ? -10.780 4.082 29.509 1.00 90.25 101 PRO A CA 1
ATOM 729 C C . PRO A 1 101 ? -9.743 3.195 28.795 1.00 90.25 101 PRO A C 1
ATOM 731 O O . PRO A 1 101 ? -9.920 2.825 27.639 1.00 90.25 101 PRO A O 1
ATOM 734 N N . THR A 1 102 ? -8.644 2.850 29.468 1.00 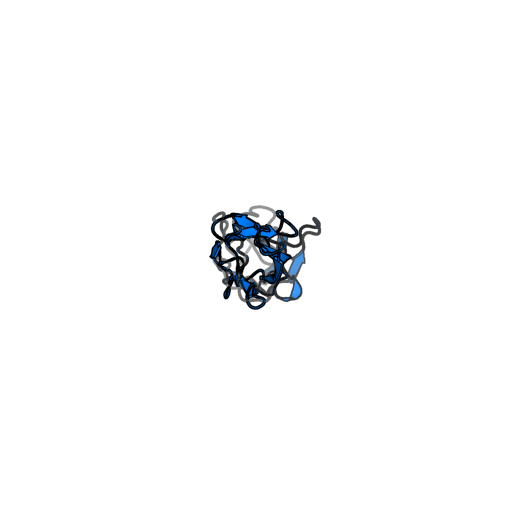91.62 102 THR A N 1
ATOM 735 C CA . THR A 1 102 ? -7.534 2.060 28.909 1.00 91.62 102 THR A CA 1
ATOM 736 C C . THR A 1 102 ? -7.564 0.588 29.302 1.00 91.62 102 THR A C 1
ATOM 738 O O . THR A 1 102 ? -6.662 -0.150 28.922 1.00 91.62 102 THR A O 1
ATOM 741 N N . SER A 1 103 ? -8.527 0.154 30.122 1.00 93.25 103 SER A N 1
ATOM 742 C CA . SER A 1 103 ? -8.499 -1.211 30.671 1.00 93.25 103 SER A CA 1
ATOM 743 C C . SER A 1 103 ? -9.865 -1.864 30.796 1.00 93.25 103 SER A C 1
ATOM 745 O O . SER A 1 103 ? -9.951 -3.084 30.668 1.00 93.25 103 SER A O 1
ATOM 747 N N . TYR A 1 104 ? -10.931 -1.089 31.013 1.00 94.88 104 TYR A N 1
ATOM 748 C CA . TYR A 1 104 ? -12.255 -1.648 31.262 1.00 94.88 104 TYR A CA 1
ATOM 749 C C . TYR A 1 104 ? -13.337 -1.000 30.413 1.00 94.88 104 TYR A C 1
ATOM 751 O O . TYR A 1 104 ? -13.263 0.178 30.070 1.00 94.88 104 TYR A O 1
ATOM 759 N N . ALA A 1 105 ? -14.371 -1.776 30.125 1.00 96.44 105 ALA A N 1
ATOM 760 C CA . ALA A 1 105 ? -15.637 -1.3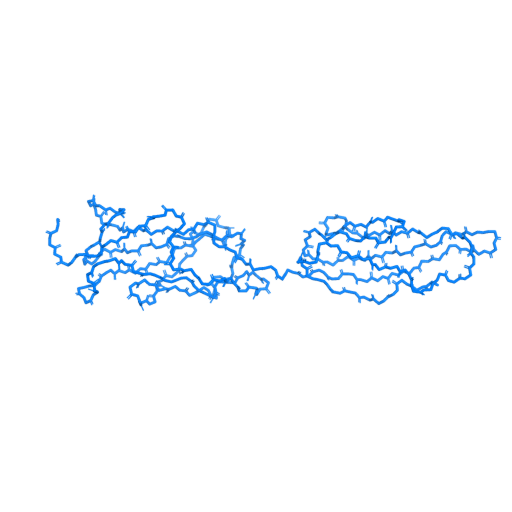02 29.595 1.00 96.44 105 ALA A CA 1
ATOM 761 C C . ALA A 1 105 ? -16.793 -1.998 30.316 1.00 96.44 105 ALA A C 1
ATOM 763 O O . ALA A 1 105 ? -16.664 -3.139 30.762 1.00 96.44 105 ALA A O 1
ATOM 764 N N . LYS A 1 106 ? -17.927 -1.311 30.402 1.00 94.19 106 LYS A N 1
ATOM 765 C CA . LYS A 1 106 ? -19.213 -1.845 30.863 1.00 94.19 106 LYS A CA 1
ATOM 766 C C . LYS A 1 106 ? -20.285 -1.627 29.798 1.00 94.19 106 LYS A C 1
ATOM 768 O O . LYS A 1 106 ? -20.010 -1.105 28.722 1.00 94.19 106 LYS A O 1
ATOM 773 N N . GLU A 1 107 ? -21.508 -2.070 30.074 1.00 94.88 107 GLU A N 1
ATOM 774 C CA . GLU A 1 107 ? -22.641 -1.853 29.172 1.00 94.88 107 GLU A CA 1
ATOM 775 C C . GLU A 1 107 ? -22.787 -0.365 28.815 1.00 94.88 107 GLU A C 1
ATOM 777 O O . GLU A 1 107 ? -22.618 0.506 29.673 1.00 94.88 107 GLU A O 1
ATOM 782 N N . LEU A 1 108 ? -23.101 -0.097 27.544 1.00 95.12 108 LEU A N 1
ATOM 783 C CA . LEU A 1 108 ? -23.200 1.230 26.927 1.00 95.12 108 LEU A CA 1
ATOM 784 C C . LEU A 1 108 ? -21.874 1.982 26.740 1.00 95.12 108 LEU A C 1
ATOM 786 O O . LEU A 1 108 ? -21.880 3.036 26.098 1.00 95.12 108 LEU A O 1
ATOM 790 N N . ASP A 1 109 ? -20.743 1.456 27.215 1.00 97.19 109 ASP A N 1
ATOM 791 C CA . ASP A 1 109 ? -19.446 2.013 26.842 1.00 97.19 109 ASP A CA 1
ATOM 792 C C . ASP A 1 109 ? -19.150 1.689 25.367 1.00 97.19 109 ASP A C 1
ATOM 794 O O . ASP A 1 109 ? -19.380 0.580 24.881 1.00 97.19 109 ASP A O 1
ATOM 798 N N . ALA A 1 110 ? -18.621 2.666 24.640 1.00 97.81 110 ALA A N 1
ATOM 799 C CA . ALA A 1 110 ? -18.111 2.490 23.292 1.00 97.81 110 ALA A CA 1
ATOM 800 C C . ALA A 1 110 ? -16.665 1.996 23.344 1.00 97.81 110 ALA A C 1
ATOM 802 O O . ALA A 1 110 ? -15.823 2.587 24.024 1.00 97.81 110 ALA A O 1
ATOM 803 N N . ILE A 1 111 ? -16.382 0.945 22.585 1.00 98.50 111 ILE A N 1
ATOM 804 C CA . ILE A 1 111 ? -15.038 0.481 22.267 1.00 98.50 111 ILE A CA 1
ATOM 805 C C . ILE A 1 111 ? -14.637 1.086 20.939 1.00 98.50 111 ILE A C 1
ATOM 807 O O . ILE A 1 111 ? -15.352 0.933 19.950 1.00 98.50 111 ILE A O 1
ATOM 811 N N . THR A 1 112 ? -13.483 1.736 20.918 1.00 98.44 112 THR A N 1
ATOM 812 C CA . THR A 1 112 ? -12.903 2.322 19.717 1.00 98.44 112 THR A CA 1
ATOM 813 C C . THR A 1 112 ? -11.556 1.674 19.447 1.00 98.44 112 THR A C 1
ATOM 815 O O . THR A 1 112 ? -10.636 1.776 20.259 1.00 98.44 112 THR A O 1
ATOM 818 N N . LEU A 1 113 ? -11.446 1.043 18.285 1.00 98.50 113 LEU A N 1
ATOM 819 C CA . LEU A 1 113 ? -10.201 0.576 17.701 1.00 98.50 113 LEU A CA 1
ATOM 820 C C . LEU A 1 113 ? -9.696 1.656 16.740 1.00 98.50 113 LEU A C 1
ATOM 822 O O . LEU A 1 113 ? -10.336 1.923 15.726 1.00 98.50 113 LEU A O 1
ATOM 826 N N . LYS A 1 114 ? -8.579 2.300 17.071 1.00 98.31 114 LYS A N 1
ATOM 827 C CA . LYS A 1 114 ? -7.881 3.234 16.185 1.00 98.31 114 LYS A CA 1
ATOM 828 C C . LYS A 1 114 ? -6.793 2.479 15.435 1.00 98.31 114 LYS A C 1
ATOM 830 O O . LYS A 1 114 ? -6.013 1.764 16.065 1.00 98.31 114 LYS A O 1
ATOM 835 N N . PHE A 1 115 ? -6.699 2.684 14.128 1.00 98.75 115 PHE A N 1
ATOM 836 C CA . PHE A 1 115 ? -5.594 2.153 13.340 1.00 98.75 115 PHE A CA 1
ATOM 837 C C . PHE A 1 115 ? -5.093 3.149 12.295 1.00 98.75 115 PHE A C 1
ATOM 839 O O . PHE A 1 115 ? -5.854 3.988 11.818 1.00 98.75 115 PHE A O 1
ATOM 846 N N . THR A 1 116 ? -3.802 3.055 11.980 1.00 98.50 116 THR A N 1
ATOM 847 C CA . THR A 1 116 ? -3.120 3.885 10.977 1.00 98.50 116 THR A CA 1
ATOM 848 C C . THR A 1 116 ? -2.367 2.980 10.010 1.00 98.50 116 THR A C 1
ATOM 850 O O . THR A 1 116 ? -1.567 2.147 10.442 1.00 98.50 116 THR A O 1
ATOM 853 N N . ALA A 1 117 ? -2.617 3.136 8.714 1.00 98.62 117 ALA A N 1
ATOM 854 C CA . ALA A 1 117 ? -1.952 2.382 7.655 1.00 98.62 117 ALA A CA 1
ATOM 855 C C . ALA A 1 117 ? -0.609 3.004 7.222 1.00 98.62 117 ALA A C 1
ATOM 857 O O . ALA A 1 117 ? -0.324 4.168 7.509 1.00 98.62 117 ALA A O 1
ATOM 858 N N . SER A 1 118 ? 0.238 2.230 6.536 1.00 97.75 118 SER A N 1
ATOM 859 C CA . SER A 1 118 ? 1.478 2.713 5.901 1.00 97.75 118 SER A CA 1
ATOM 860 C C . SER A 1 118 ? 1.204 3.716 4.773 1.00 97.75 118 SER A C 1
ATOM 862 O O . SER A 1 118 ? 1.982 4.642 4.525 1.00 97.75 118 SER A O 1
ATOM 864 N N . GLU A 1 119 ? 0.046 3.599 4.137 1.00 97.38 119 GLU A N 1
ATOM 865 C CA . GLU A 1 119 ? -0.360 4.346 2.950 1.00 97.38 119 GLU A CA 1
ATOM 866 C C . GLU A 1 119 ? -1.874 4.600 2.926 1.00 97.38 119 GLU A C 1
ATOM 868 O O . GLU A 1 119 ? -2.582 4.041 3.767 1.00 97.38 119 GLU A O 1
ATOM 873 N N . PRO A 1 120 ? -2.370 5.474 2.027 1.00 97.62 120 PRO A N 1
ATOM 874 C CA . PRO A 1 120 ? -3.801 5.712 1.872 1.00 97.62 120 PRO A CA 1
ATOM 875 C C . PRO A 1 120 ? -4.547 4.427 1.511 1.00 97.62 120 PRO A C 1
ATOM 877 O O . PRO A 1 120 ? -4.140 3.693 0.610 1.00 97.62 120 PRO A O 1
ATOM 880 N N . LEU A 1 121 ? -5.656 4.172 2.196 1.00 98.38 121 LEU A N 1
ATOM 881 C CA . LEU A 1 121 ? -6.501 3.006 1.990 1.00 98.38 121 LEU A CA 1
ATOM 882 C C . LEU A 1 121 ? -7.805 3.381 1.298 1.00 98.38 121 LEU A C 1
ATOM 884 O O . LEU A 1 121 ? -8.398 4.434 1.535 1.00 98.38 121 LEU A O 1
ATOM 888 N N . ASN A 1 122 ? -8.340 2.442 0.528 1.00 97.69 122 ASN A N 1
ATOM 889 C CA . ASN A 1 122 ? -9.725 2.501 0.105 1.00 97.69 122 ASN A CA 1
ATOM 890 C C . ASN A 1 122 ? -10.642 2.107 1.276 1.00 97.69 122 ASN A C 1
ATOM 892 O O . ASN A 1 122 ? -10.866 0.925 1.540 1.00 97.69 122 ASN A O 1
ATOM 896 N N . MET A 1 123 ? -11.223 3.100 1.959 1.00 96.38 123 MET A N 1
ATOM 897 C CA . MET A 1 123 ? -12.103 2.875 3.117 1.00 96.38 123 MET A CA 1
ATOM 898 C C . MET A 1 123 ? -13.236 1.871 2.839 1.00 96.38 123 MET A C 1
ATOM 900 O O . MET A 1 123 ? -13.648 1.145 3.743 1.00 96.38 123 MET A O 1
ATOM 904 N N . ALA A 1 124 ? -13.727 1.791 1.597 1.00 97.50 124 ALA A N 1
ATOM 905 C CA . ALA A 1 124 ? -14.830 0.905 1.230 1.00 97.50 124 ALA A CA 1
ATOM 906 C C . ALA A 1 124 ? -14.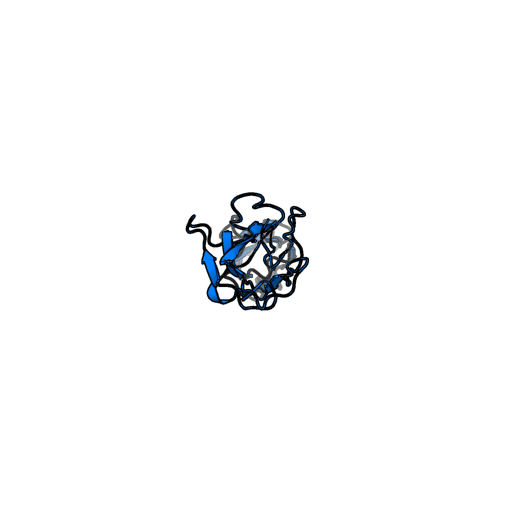482 -0.591 1.309 1.00 97.50 124 ALA A C 1
ATOM 908 O O . ALA A 1 124 ? -15.394 -1.417 1.356 1.00 97.50 124 ALA A O 1
ATOM 909 N N . THR A 1 125 ? -13.197 -0.959 1.315 1.00 98.38 125 THR A N 1
ATOM 910 C CA . THR A 1 125 ? -12.778 -2.365 1.416 1.00 98.38 125 THR A CA 1
ATOM 911 C C . THR A 1 125 ? -12.567 -2.811 2.861 1.00 98.38 125 THR A C 1
ATOM 913 O O . THR A 1 125 ? -12.588 -4.008 3.146 1.00 98.38 125 THR A O 1
ATOM 916 N N . ILE A 1 126 ? -12.387 -1.867 3.791 1.00 98.62 126 ILE A N 1
ATOM 917 C CA . ILE A 1 126 ? -12.036 -2.168 5.177 1.00 98.62 126 ILE A CA 1
ATOM 918 C C . ILE A 1 126 ? -13.213 -2.848 5.876 1.00 98.62 126 ILE A C 1
ATOM 920 O O . ILE A 1 126 ? -14.331 -2.338 5.930 1.00 98.62 126 ILE A O 1
ATOM 924 N N . THR A 1 127 ? -12.934 -3.990 6.495 1.00 98.56 127 THR A N 1
ATOM 925 C CA . THR A 1 127 ? -13.869 -4.680 7.385 1.00 98.56 127 THR A CA 1
ATOM 926 C C . THR A 1 127 ? -13.270 -4.773 8.778 1.00 98.56 127 THR A C 1
ATOM 928 O O . THR A 1 127 ? -12.084 -5.055 8.940 1.00 98.56 127 THR A O 1
ATOM 931 N N . SER A 1 128 ? -14.080 -4.532 9.807 1.00 98.62 128 SER A N 1
ATOM 932 C CA . SER A 1 128 ? -13.641 -4.681 11.190 1.00 98.62 128 SER A CA 1
ATOM 933 C C . SER A 1 128 ? -14.742 -5.269 12.054 1.00 98.62 128 SER A C 1
ATOM 935 O O . SER A 1 128 ? -15.926 -4.978 11.866 1.00 98.62 128 SER A O 1
ATOM 937 N N . THR A 1 129 ? -14.342 -6.104 13.009 1.00 98.56 129 THR A N 1
ATOM 938 C CA . THR A 1 129 ? -15.221 -6.598 14.064 1.00 98.56 129 THR A CA 1
ATOM 939 C C . THR A 1 129 ? -14.637 -6.308 15.436 1.00 98.56 129 THR A C 1
ATOM 941 O O . THR A 1 129 ? -13.423 -6.341 15.617 1.00 98.56 129 THR A O 1
ATOM 944 N N . ILE A 1 130 ? -15.502 -6.044 16.412 1.00 98.38 130 ILE A N 1
ATOM 945 C CA . ILE A 1 130 ? -15.172 -5.925 17.839 1.00 98.38 130 ILE A CA 1
ATOM 946 C C . ILE A 1 130 ? -16.207 -6.774 18.573 1.00 98.38 130 ILE A C 1
ATOM 948 O O . ILE A 1 130 ? -17.390 -6.695 18.239 1.00 98.38 130 ILE A O 1
ATOM 952 N N . THR A 1 131 ? -15.782 -7.623 19.517 1.00 95.75 131 THR A N 1
ATOM 953 C CA . THR A 1 131 ? -16.654 -8.627 20.171 1.00 95.75 131 THR A CA 1
ATOM 954 C C . THR A 1 131 ? -17.421 -9.496 19.147 1.00 95.75 131 THR A C 1
ATOM 956 O O . THR A 1 131 ? -18.576 -9.870 19.320 1.00 95.75 131 THR A O 1
ATOM 959 N N . GLY A 1 132 ? -16.791 -9.771 17.995 1.00 95.12 132 GLY A N 1
ATOM 960 C CA . GLY A 1 132 ? -17.384 -10.535 16.886 1.00 95.12 132 GLY A CA 1
ATOM 961 C C . GLY A 1 132 ? -18.503 -9.824 16.109 1.00 95.12 132 GLY A C 1
ATOM 962 O O . GLY A 1 132 ? -19.006 -10.378 15.133 1.00 95.12 132 GLY A O 1
ATOM 963 N N . ARG A 1 133 ? -18.886 -8.598 16.484 1.00 96.75 133 ARG A N 1
ATOM 964 C CA . ARG A 1 133 ? -19.865 -7.782 15.752 1.00 96.75 133 ARG A CA 1
ATOM 965 C C . ARG A 1 133 ? -19.174 -6.855 14.770 1.00 96.75 133 ARG A C 1
ATOM 967 O O . ARG A 1 133 ? -18.103 -6.340 15.074 1.00 96.75 133 ARG A O 1
ATOM 974 N N . VAL A 1 134 ? -19.820 -6.593 13.634 1.00 97.81 134 VAL A N 1
ATOM 975 C CA . VAL A 1 134 ? -19.362 -5.586 12.665 1.00 97.81 134 VAL A CA 1
ATOM 976 C C . VAL A 1 134 ? -19.245 -4.229 13.356 1.00 97.81 134 VAL A C 1
ATOM 978 O O . VAL A 1 134 ? -20.193 -3.764 13.992 1.00 97.81 134 VAL A O 1
ATOM 981 N N . ALA A 1 135 ? -18.071 -3.616 13.240 1.00 98.50 135 ALA A N 1
ATOM 982 C CA . ALA A 1 135 ? -17.788 -2.298 13.777 1.00 98.50 135 ALA A CA 1
ATOM 983 C C . ALA A 1 135 ? -18.110 -1.207 12.750 1.00 98.50 135 ALA A C 1
ATOM 985 O O . ALA A 1 135 ? -17.977 -1.406 11.543 1.00 98.50 135 ALA A O 1
ATOM 986 N N . ILE A 1 136 ? -18.511 -0.034 13.239 1.00 98.31 136 ILE A N 1
ATOM 987 C CA . ILE A 1 136 ? -18.711 1.148 12.397 1.00 98.31 136 ILE A CA 1
ATOM 988 C C . ILE A 1 136 ? -17.346 1.790 12.167 1.00 98.31 136 ILE A C 1
ATOM 990 O O . ILE A 1 136 ? -16.725 2.239 13.130 1.00 98.31 136 ILE A O 1
ATOM 994 N N . ILE A 1 137 ? -16.894 1.832 10.915 1.00 98.38 137 ILE A N 1
ATOM 995 C CA . ILE A 1 137 ? -15.604 2.404 10.516 1.00 98.38 137 ILE A CA 1
ATOM 996 C C . ILE A 1 137 ? -15.816 3.836 10.030 1.00 98.38 137 ILE A C 1
ATOM 998 O O . ILE A 1 137 ? -16.707 4.089 9.223 1.00 98.38 137 ILE A O 1
ATOM 1002 N N . ASN A 1 138 ? -14.988 4.756 10.517 1.00 97.56 138 ASN A N 1
ATOM 1003 C CA . ASN A 1 138 ? -14.907 6.125 10.022 1.00 97.56 138 ASN A CA 1
ATOM 1004 C C . ASN A 1 138 ? -13.440 6.502 9.811 1.00 97.56 138 ASN A C 1
ATOM 1006 O O . ASN A 1 138 ? -12.597 6.162 10.645 1.00 97.56 138 ASN A O 1
ATOM 1010 N N . ASP A 1 139 ? -13.160 7.235 8.738 1.00 96.94 139 ASP A N 1
ATOM 1011 C CA . ASP A 1 139 ? -11.945 8.040 8.619 1.00 96.94 139 ASP A CA 1
ATOM 1012 C C . ASP A 1 139 ? -11.961 9.155 9.684 1.00 96.94 139 ASP A C 1
ATOM 1014 O O . ASP A 1 139 ? -13.012 9.731 9.990 1.00 96.94 139 ASP A O 1
ATOM 1018 N N . LEU A 1 140 ? -10.803 9.444 10.281 1.00 94.75 140 LEU A N 1
ATOM 1019 C CA . LEU A 1 140 ? -10.648 10.534 11.244 1.00 94.75 140 LEU A CA 1
ATOM 1020 C C . LEU A 1 140 ? -10.630 11.926 10.598 1.00 94.75 140 LEU A C 1
ATOM 1022 O O . LEU A 1 140 ? -10.574 12.915 11.333 1.00 94.75 140 LEU A O 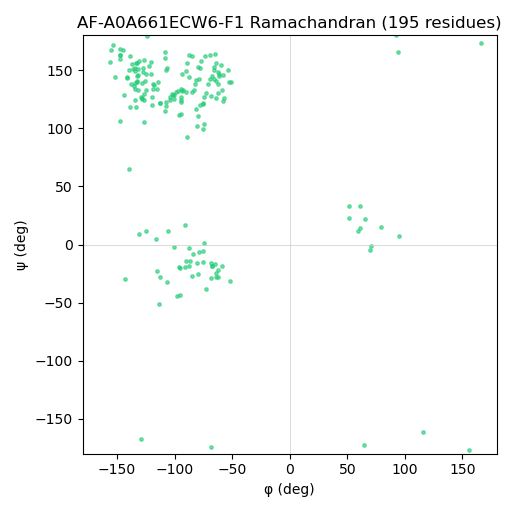1
ATOM 1026 N N . SER A 1 141 ? -10.773 12.016 9.271 1.00 91.19 141 SER A N 1
ATOM 1027 C CA . SER A 1 141 ? -10.940 13.272 8.527 1.00 91.19 141 SER A CA 1
ATOM 1028 C C . SER A 1 141 ? -9.746 14.219 8.674 1.00 91.19 141 SER A C 1
ATOM 1030 O O . SER A 1 141 ? -9.905 15.442 8.694 1.00 91.19 141 SER A O 1
ATOM 1032 N N . ASP A 1 142 ? -8.544 13.663 8.796 1.00 92.06 142 ASP A N 1
ATOM 1033 C CA . ASP A 1 142 ? -7.278 14.404 8.780 1.00 92.06 142 ASP A CA 1
ATOM 1034 C C . ASP A 1 142 ? -6.720 14.594 7.355 1.00 92.06 142 ASP A C 1
ATOM 1036 O O . ASP A 1 142 ? -5.732 15.308 7.168 1.00 92.06 142 ASP A O 1
ATOM 1040 N N . GLY A 1 143 ? -7.402 14.034 6.350 1.00 92.31 143 GLY A N 1
ATOM 1041 C CA . GLY A 1 143 ? -7.066 14.159 4.934 1.00 92.31 143 GLY A CA 1
ATOM 1042 C C . GLY A 1 143 ? -5.936 13.234 4.486 1.00 92.31 143 GLY A C 1
ATOM 1043 O O . GLY A 1 143 ? -5.365 13.481 3.423 1.00 92.31 143 GLY A O 1
ATOM 1044 N N . ASP A 1 144 ? -5.584 12.221 5.289 1.00 93.69 144 ASP A N 1
ATOM 1045 C CA . ASP A 1 144 ? -4.540 11.253 4.950 1.00 93.69 144 ASP A CA 1
ATOM 1046 C C . ASP A 1 144 ? -5.073 9.959 4.303 1.00 93.69 144 ASP A C 1
ATOM 1048 O O . ASP A 1 144 ? -4.308 9.275 3.618 1.00 93.69 144 ASP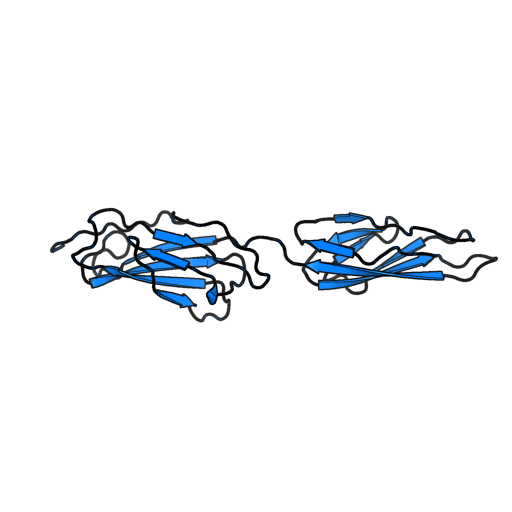 A O 1
ATOM 1052 N N . ASP A 1 145 ? -6.363 9.643 4.486 1.00 96.62 145 ASP A N 1
ATOM 1053 C CA . ASP A 1 145 ? -7.003 8.367 4.121 1.00 96.6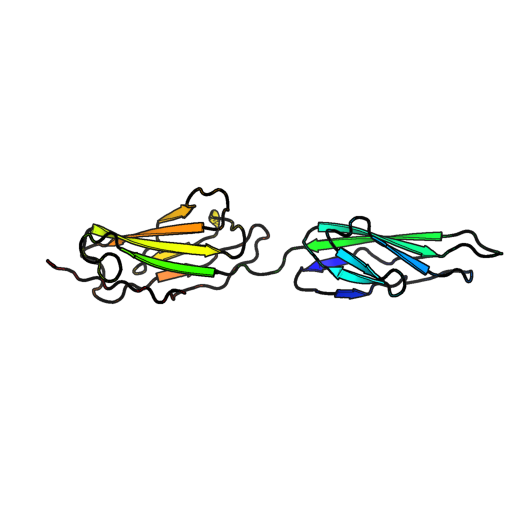2 145 ASP A CA 1
ATOM 1054 C C . ASP A 1 145 ? -6.254 7.129 4.676 1.00 96.62 145 ASP A C 1
ATOM 1056 O O . ASP A 1 145 ? -6.367 6.018 4.161 1.00 96.62 145 ASP A O 1
ATOM 1060 N N . LYS A 1 146 ? -5.466 7.296 5.741 1.00 97.88 146 LYS A N 1
ATOM 1061 C CA . LYS A 1 146 ? -4.681 6.261 6.437 1.00 97.88 146 LYS A CA 1
ATOM 1062 C C . LYS A 1 146 ? -5.194 5.993 7.840 1.00 97.88 146 LYS A C 1
ATOM 1064 O O . LYS A 1 146 ? -4.953 4.899 8.361 1.00 97.88 146 LYS A O 1
ATOM 1069 N N . THR A 1 147 ? -5.814 6.982 8.481 1.00 98.31 147 THR A N 1
ATOM 1070 C CA . THR A 1 147 ? -6.139 6.935 9.906 1.00 98.31 147 THR A CA 1
ATOM 1071 C C . THR A 1 147 ? -7.635 6.759 10.145 1.00 98.31 147 THR A C 1
ATOM 1073 O O . THR A 1 147 ? -8.447 7.649 9.925 1.00 98.31 147 THR A O 1
ATOM 1076 N N . PHE A 1 148 ? -8.006 5.617 10.723 1.00 98.62 148 PHE A N 1
ATOM 1077 C CA . PHE A 1 148 ? -9.403 5.224 10.891 1.00 98.62 148 PHE A CA 1
ATOM 1078 C C . PHE A 1 148 ? -9.738 4.870 12.342 1.00 98.62 148 PHE A C 1
ATOM 1080 O O . PHE A 1 148 ? -8.877 4.506 13.153 1.00 98.62 148 PHE A O 1
ATOM 1087 N N . ALA A 1 149 ? -11.030 4.930 12.662 1.00 98.44 149 ALA A N 1
ATOM 1088 C CA . ALA A 1 149 ? -11.602 4.419 13.899 1.00 98.44 149 ALA A CA 1
ATOM 1089 C C . ALA A 1 149 ? -12.770 3.467 13.621 1.00 98.44 149 ALA A C 1
ATOM 1091 O O . ALA A 1 149 ? -13.765 3.850 13.006 1.00 98.44 149 ALA A O 1
ATOM 1092 N N . ALA A 1 150 ? -12.677 2.247 14.147 1.00 98.69 150 ALA A N 1
ATOM 1093 C CA . ALA A 1 150 ? -13.762 1.275 14.186 1.00 98.69 150 ALA A CA 1
ATOM 1094 C C . ALA A 1 150 ? -14.405 1.271 15.581 1.00 98.69 150 ALA A C 1
ATOM 1096 O O . ALA A 1 150 ? -13.701 1.170 16.585 1.00 98.69 150 ALA A O 1
ATOM 1097 N N . THR A 1 151 ? -15.733 1.403 15.663 1.00 98.56 151 THR A N 1
ATOM 1098 C CA . THR A 1 151 ? -16.447 1.539 16.945 1.00 98.56 151 THR A CA 1
ATOM 1099 C C . THR A 1 151 ? -17.600 0.550 17.096 1.00 98.56 151 THR A C 1
ATOM 1101 O O . THR A 1 151 ? -18.379 0.336 16.166 1.00 98.56 151 THR A O 1
ATOM 1104 N N . VAL A 1 152 ? -17.734 -0.012 18.301 1.00 98.44 152 VAL A N 1
ATOM 1105 C CA . VAL A 1 152 ? -18.885 -0.808 18.759 1.00 98.44 152 VAL A CA 1
ATOM 1106 C C . VAL A 1 152 ? -19.275 -0.353 20.164 1.00 98.44 152 VAL A C 1
ATOM 1108 O O . VAL A 1 152 ? -18.408 -0.120 20.998 1.00 98.44 152 VAL A O 1
ATOM 1111 N N . VAL A 1 153 ? -20.574 -0.251 20.448 1.00 97.75 153 VAL A N 1
ATOM 1112 C CA . VAL A 1 153 ? -21.087 -0.030 21.811 1.00 97.75 153 VAL A CA 1
ATOM 1113 C C . VAL A 1 153 ? -21.339 -1.377 22.478 1.00 97.75 153 VAL A C 1
ATOM 1115 O O . VAL A 1 153 ? -21.975 -2.243 21.874 1.00 97.75 153 VAL A O 1
ATOM 1118 N N . MET A 1 154 ? -20.843 -1.552 23.702 1.00 96.75 154 MET A N 1
ATOM 1119 C CA . MET A 1 154 ? -21.029 -2.775 24.479 1.00 96.75 154 MET A CA 1
ATOM 1120 C C . MET A 1 154 ? -22.484 -2.940 24.925 1.00 96.75 154 MET A C 1
ATOM 1122 O O . MET A 1 154 ? -23.155 -1.981 25.310 1.00 96.75 154 MET A O 1
ATOM 1126 N N . GLN A 1 155 ? -22.956 -4.179 24.905 1.00 95.25 155 GLN A N 1
ATOM 1127 C CA . GLN A 1 155 ? -24.312 -4.601 25.244 1.00 95.25 155 GLN A CA 1
ATOM 1128 C C . GLN A 1 155 ? -24.253 -5.618 26.383 1.00 95.25 155 GLN A C 1
ATOM 1130 O O . GLN A 1 155 ? -23.285 -6.362 26.484 1.00 95.25 155 GLN A O 1
ATOM 1135 N N . SER A 1 156 ? -25.312 -5.729 27.184 1.00 91.94 156 SER A N 1
ATOM 1136 C CA . SER A 1 156 ? -25.415 -6.752 28.241 1.00 91.94 156 SER A CA 1
ATOM 1137 C C . SER A 1 156 ? -25.318 -8.199 27.738 1.00 91.94 156 SER A C 1
ATOM 1139 O O . SER A 1 156 ? -25.046 -9.098 28.525 1.00 91.94 156 SER A O 1
ATOM 1141 N N . ALA A 1 157 ? -25.530 -8.439 26.439 1.00 91.44 157 ALA A N 1
ATOM 1142 C CA . ALA A 1 157 ? -25.359 -9.749 25.813 1.00 91.44 157 ALA A CA 1
ATOM 1143 C C . ALA A 1 157 ? -23.905 -10.063 25.403 1.00 91.44 157 ALA A C 1
ATOM 1145 O O . ALA A 1 157 ? -23.632 -11.185 24.972 1.00 91.44 157 ALA A O 1
ATOM 1146 N N . ASP A 1 158 ? -22.982 -9.097 25.488 1.00 93.81 158 ASP A N 1
ATOM 1147 C CA . ASP A 1 158 ? -21.569 -9.345 25.207 1.00 93.81 158 ASP A CA 1
ATOM 1148 C C . ASP A 1 158 ? -20.949 -10.262 26.263 1.00 93.81 158 ASP A C 1
ATOM 1150 O O . ASP A 1 158 ? -21.286 -10.217 27.445 1.00 93.81 158 ASP A O 1
ATOM 1154 N N . THR A 1 159 ? -20.021 -11.114 25.830 1.00 92.38 159 THR A N 1
ATOM 1155 C CA . THR A 1 159 ? -19.314 -12.023 26.738 1.00 92.38 159 THR A CA 1
ATOM 1156 C C . THR A 1 159 ? -18.323 -11.237 27.594 1.00 92.38 159 THR A C 1
ATOM 1158 O O . THR A 1 159 ? -17.528 -10.460 27.066 1.00 92.38 159 THR A O 1
ATOM 1161 N N . GLU A 1 160 ? -18.357 -11.441 28.913 1.00 94.56 160 GLU A N 1
ATOM 1162 C CA . GLU A 1 160 ? -17.366 -10.870 29.830 1.00 94.56 160 GLU A CA 1
ATOM 1163 C C . GLU A 1 160 ? -15.950 -11.378 29.534 1.00 94.56 160 GLU A C 1
ATOM 1165 O O . GLU A 1 160 ? -15.749 -12.525 29.131 1.00 94.56 160 GLU A O 1
ATOM 1170 N N . GLY A 1 161 ? -14.955 -10.528 29.789 1.00 95.94 161 GLY A N 1
ATOM 1171 C CA . GLY A 1 161 ? -13.544 -10.837 29.572 1.00 95.94 161 GLY A CA 1
ATOM 1172 C C . GLY A 1 161 ? -12.892 -9.957 28.510 1.00 95.94 161 GLY A C 1
ATOM 1173 O O . GLY A 1 161 ? -13.358 -8.859 28.205 1.00 95.94 161 GLY A O 1
ATOM 1174 N N . ASN A 1 162 ? -11.753 -10.409 27.985 1.00 96.12 162 ASN A N 1
ATOM 1175 C CA . ASN A 1 162 ? -10.989 -9.654 26.997 1.00 96.12 162 ASN A CA 1
ATOM 1176 C C . ASN A 1 162 ? -11.790 -9.444 25.709 1.00 96.12 162 ASN A C 1
ATOM 1178 O O . ASN A 1 162 ? -12.310 -10.388 25.115 1.00 96.12 162 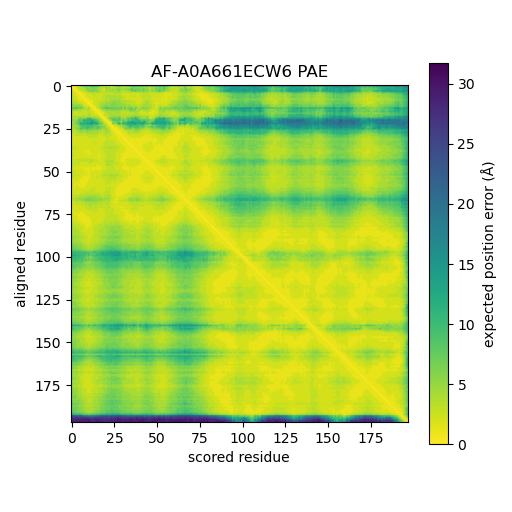ASN A O 1
ATOM 1182 N N . ILE A 1 163 ? -11.829 -8.199 25.243 1.00 97.75 163 ILE A N 1
ATOM 1183 C CA . ILE A 1 163 ? -12.503 -7.838 24.000 1.00 97.75 163 ILE A CA 1
ATOM 1184 C C . ILE A 1 163 ? -11.593 -8.184 22.821 1.00 97.75 163 ILE A C 1
ATOM 1186 O O . ILE A 1 163 ? -10.562 -7.548 22.608 1.00 97.75 163 ILE A O 1
ATOM 1190 N N . GLY A 1 164 ? -11.994 -9.192 22.047 1.00 97.12 164 GLY A N 1
ATOM 1191 C CA . GLY A 1 164 ? -11.365 -9.527 20.771 1.00 97.12 164 GLY A CA 1
ATOM 1192 C C . GLY A 1 164 ? -11.823 -8.608 19.636 1.00 97.12 164 GLY A C 1
ATOM 1193 O O . GLY A 1 164 ? -12.946 -8.091 19.652 1.00 97.12 164 GLY A O 1
ATOM 1194 N N . PHE A 1 165 ? -10.969 -8.439 18.628 1.00 98.62 165 PHE A N 1
ATOM 1195 C CA . PHE A 1 165 ? -11.282 -7.697 17.410 1.00 98.62 165 PHE A CA 1
ATOM 1196 C C . PHE A 1 165 ? -10.610 -8.321 16.182 1.00 98.62 165 PHE A C 1
ATOM 1198 O O . PHE A 1 165 ? -9.704 -9.147 16.298 1.00 98.62 165 PHE A O 1
ATOM 1205 N N . SER A 1 166 ? -11.042 -7.890 15.000 1.00 98.56 166 SER A N 1
ATOM 1206 C CA . SER A 1 166 ? -10.349 -8.138 13.738 1.00 98.56 166 SER A CA 1
ATOM 1207 C C . SER A 1 166 ? -10.428 -6.902 12.843 1.00 98.56 166 SER A C 1
ATOM 1209 O O . SER A 1 166 ? -11.453 -6.218 12.832 1.00 98.56 166 SER A O 1
ATOM 1211 N N . ILE A 1 167 ? -9.357 -6.613 12.105 1.00 98.81 167 ILE A N 1
ATOM 1212 C CA . ILE A 1 167 ? -9.331 -5.695 10.959 1.00 98.81 167 ILE A CA 1
ATOM 1213 C C . ILE A 1 167 ? -8.889 -6.524 9.752 1.00 98.81 167 ILE A C 1
ATOM 1215 O O . ILE A 1 167 ? -7.868 -7.204 9.830 1.00 98.81 167 ILE A O 1
ATOM 1219 N N . ALA A 1 168 ? -9.648 -6.502 8.661 1.00 98.62 168 ALA A N 1
ATOM 1220 C CA . ALA A 1 168 ? -9.410 -7.333 7.483 1.00 98.62 168 ALA A CA 1
ATOM 1221 C C . ALA A 1 168 ? -9.839 -6.622 6.194 1.00 98.62 168 ALA A C 1
ATOM 1223 O O . ALA A 1 168 ? -10.629 -5.675 6.235 1.00 98.62 168 ALA A O 1
ATOM 1224 N N . ASN A 1 169 ? -9.359 -7.122 5.050 1.00 98.44 169 ASN A N 1
ATOM 1225 C CA . ASN A 1 169 ? -9.686 -6.643 3.698 1.00 98.44 169 ASN A CA 1
ATOM 1226 C C . ASN A 1 169 ? -9.340 -5.168 3.424 1.00 98.44 169 ASN A C 1
ATOM 1228 O O . ASN A 1 169 ? -9.751 -4.614 2.405 1.00 98.44 169 ASN A O 1
ATOM 1232 N N . PHE A 1 170 ? -8.580 -4.520 4.308 1.00 98.69 170 PHE A N 1
ATOM 1233 C CA . PHE A 1 170 ? -8.076 -3.182 4.040 1.00 98.69 170 PHE A CA 1
ATOM 1234 C C . PHE A 1 170 ? -7.122 -3.249 2.847 1.00 98.69 170 PHE A C 1
ATOM 1236 O O . PHE A 1 170 ? -6.214 -4.080 2.818 1.00 98.69 170 PHE A O 1
ATOM 1243 N N . ALA A 1 171 ? -7.387 -2.418 1.848 1.00 98.50 171 ALA A N 1
ATOM 1244 C CA . ALA A 1 171 ? -6.622 -2.367 0.619 1.00 98.50 171 ALA A CA 1
ATOM 1245 C C . ALA A 1 171 ? -6.178 -0.934 0.357 1.00 98.50 171 ALA A C 1
ATOM 1247 O O . ALA A 1 171 ? -6.880 0.008 0.736 1.00 98.50 171 ALA A O 1
ATOM 1248 N N . ASP A 1 172 ? -5.024 -0.785 -0.276 1.00 98.12 172 ASP A N 1
ATOM 1249 C CA . ASP A 1 172 ? -4.559 0.502 -0.781 1.00 98.12 172 ASP A CA 1
ATOM 1250 C C . ASP A 1 172 ? -5.431 0.982 -1.965 1.00 98.12 172 ASP A C 1
ATOM 1252 O O . ASP A 1 172 ? -6.460 0.387 -2.317 1.00 98.12 172 ASP A O 1
ATOM 1256 N N . LEU A 1 173 ? -5.034 2.093 -2.588 1.00 96.19 173 LEU A N 1
ATOM 1257 C CA . LEU A 1 173 ? -5.721 2.629 -3.769 1.00 96.19 173 LEU A CA 1
ATOM 1258 C C . LEU A 1 173 ? -5.435 1.838 -5.059 1.00 96.19 173 LEU A C 1
ATOM 1260 O O . LEU A 1 173 ? -6.172 1.986 -6.037 1.00 96.19 173 LEU A O 1
ATOM 1264 N N . SER A 1 174 ? -4.402 0.999 -5.054 1.00 96.62 174 SER A N 1
ATOM 1265 C CA . SER A 1 174 ? -3.976 0.127 -6.154 1.00 96.62 174 SER A CA 1
ATOM 1266 C C . SER A 1 174 ? -4.713 -1.223 -6.141 1.00 96.62 174 SER A C 1
ATOM 1268 O O . SER A 1 174 ? -4.750 -1.931 -7.148 1.00 96.62 174 SER A O 1
ATOM 1270 N N . GLY A 1 175 ? -5.383 -1.546 -5.031 1.00 97.56 175 GLY A N 1
ATOM 1271 C CA . GLY A 1 175 ? -6.144 -2.769 -4.806 1.00 97.56 175 GLY A CA 1
ATOM 1272 C C . GLY A 1 175 ? -5.367 -3.875 -4.090 1.00 97.56 175 GLY A C 1
ATOM 1273 O O . GLY A 1 175 ? -5.905 -4.980 -3.962 1.00 97.56 175 GLY A O 1
ATOM 1274 N N . ASN A 1 176 ? -4.148 -3.622 -3.605 1.00 98.12 176 ASN A N 1
ATOM 1275 C CA . ASN A 1 176 ? -3.390 -4.624 -2.862 1.00 98.12 176 ASN A CA 1
ATOM 1276 C C . ASN A 1 176 ? -3.976 -4.769 -1.458 1.00 98.12 176 ASN A C 1
ATOM 1278 O O . ASN A 1 176 ? -4.160 -3.798 -0.726 1.00 98.12 176 ASN A O 1
ATOM 1282 N N . VAL A 1 177 ? -4.297 -6.005 -1.076 1.00 98.56 177 VAL A N 1
ATOM 1283 C CA . VAL A 1 177 ? -4.986 -6.301 0.185 1.00 98.56 177 VAL A CA 1
ATOM 1284 C C . VAL A 1 177 ? -3.972 -6.645 1.273 1.00 98.56 177 VAL A C 1
ATOM 1286 O O . VAL A 1 177 ? -3.179 -7.579 1.118 1.00 98.56 177 VAL A O 1
ATOM 1289 N N . GLY A 1 178 ? -4.036 -5.920 2.390 1.00 98.56 178 GLY A N 1
ATOM 1290 C CA . GLY A 1 178 ? -3.226 -6.174 3.576 1.00 98.56 178 GLY A CA 1
ATOM 1291 C C . GLY A 1 178 ? -3.670 -7.405 4.370 1.00 98.56 178 GLY A C 1
ATOM 1292 O O . GLY A 1 178 ? -4.786 -7.914 4.229 1.00 98.56 178 GLY A O 1
ATOM 1293 N N . ASP A 1 179 ? -2.779 -7.898 5.228 1.00 98.38 179 ASP A N 1
ATOM 1294 C CA . ASP A 1 179 ? -3.039 -9.086 6.044 1.00 98.38 179 ASP A CA 1
ATOM 1295 C C . ASP A 1 179 ? -3.922 -8.759 7.261 1.00 98.38 179 ASP A C 1
ATOM 1297 O O . ASP A 1 179 ? -3.773 -7.720 7.902 1.00 98.38 179 ASP A O 1
ATOM 1301 N N . SER A 1 180 ? -4.834 -9.667 7.620 1.00 98.12 180 SER A N 1
ATOM 1302 C CA . SER A 1 180 ? -5.756 -9.459 8.743 1.00 98.12 180 SER A CA 1
ATOM 1303 C C . SER A 1 180 ? -5.036 -9.310 10.089 1.00 98.12 180 SER A C 1
ATOM 1305 O O . SER A 1 180 ? -4.151 -10.097 10.424 1.00 98.12 180 SER A O 1
ATOM 1307 N N . ILE A 1 181 ? -5.493 -8.363 10.913 1.00 98.56 181 ILE A N 1
ATOM 1308 C CA . ILE A 1 181 ? -4.924 -8.055 12.231 1.00 98.56 181 ILE A CA 1
ATOM 1309 C C . ILE A 1 181 ? -5.924 -8.370 13.345 1.00 98.56 181 ILE A C 1
ATOM 1311 O O . ILE A 1 181 ? -7.091 -7.987 13.265 1.00 98.56 181 ILE A O 1
ATOM 1315 N N . THR A 1 182 ? -5.461 -9.039 14.406 1.00 98.31 182 THR A N 1
ATOM 1316 C CA . THR A 1 182 ? -6.261 -9.388 15.602 1.00 98.31 182 THR A CA 1
ATOM 1317 C C . THR A 1 182 ? -5.573 -9.023 16.922 1.00 98.31 182 THR A C 1
ATOM 1319 O O . THR A 1 182 ? -6.013 -9.439 17.992 1.00 98.31 182 THR A O 1
ATOM 1322 N N . THR A 1 183 ? -4.464 -8.283 16.865 1.00 98.12 183 THR A N 1
ATOM 1323 C CA . THR A 1 183 ? -3.678 -7.851 18.029 1.00 98.12 183 THR A CA 1
ATOM 1324 C C . THR A 1 183 ? -3.325 -6.379 17.904 1.00 98.12 183 THR A C 1
ATOM 1326 O O . THR A 1 183 ? -3.178 -5.862 16.798 1.00 98.12 183 THR A O 1
ATOM 1329 N N . THR A 1 184 ? -3.194 -5.689 19.032 1.00 98.62 184 THR A N 1
ATOM 1330 C CA . THR A 1 184 ? -2.751 -4.292 19.055 1.00 98.62 184 THR A CA 1
ATOM 1331 C C . THR A 1 184 ? -1.240 -4.201 18.882 1.00 98.62 184 THR A C 1
ATOM 1333 O O . THR A 1 184 ? -0.504 -5.120 19.245 1.00 98.62 184 THR A O 1
ATOM 1336 N N . THR A 1 185 ? -0.763 -3.093 18.320 1.00 98.31 185 THR A N 1
ATOM 1337 C CA . THR A 1 185 ? 0.678 -2.828 18.170 1.00 98.31 185 THR A CA 1
ATOM 1338 C C . THR A 1 185 ? 1.266 -2.142 19.402 1.00 98.31 185 THR A C 1
ATOM 1340 O O . THR A 1 185 ? 2.474 -2.178 19.614 1.00 98.31 185 THR A O 1
ATOM 1343 N N . ASP A 1 186 ? 0.419 -1.543 20.240 1.00 97.94 186 ASP A N 1
ATOM 1344 C CA . ASP A 1 186 ? 0.794 -0.798 21.445 1.00 97.94 186 ASP A CA 1
ATOM 1345 C C . ASP A 1 186 ? 0.488 -1.560 22.748 1.00 97.94 186 ASP A C 1
ATOM 1347 O O . ASP A 1 186 ? 0.564 -0.995 23.838 1.00 97.94 186 ASP A O 1
ATOM 1351 N N . SER A 1 187 ? 0.155 -2.852 22.644 1.00 97.06 187 SER A N 1
ATOM 1352 C CA . SER A 1 187 ? -0.231 -3.718 23.769 1.00 97.06 187 SER A CA 1
ATOM 1353 C C . SER A 1 187 ? -1.482 -3.264 24.536 1.00 97.06 187 SER A C 1
ATOM 1355 O O . SER A 1 187 ? -1.745 -3.773 25.628 1.00 97.06 187 SER A O 1
ATOM 1357 N N . THR A 1 188 ? -2.278 -2.334 23.996 1.00 98.25 188 THR A N 1
ATOM 1358 C CA . THR A 1 188 ? -3.569 -1.978 24.597 1.00 98.25 188 THR A CA 1
ATOM 1359 C C . THR A 1 188 ? -4.542 -3.153 24.535 1.00 98.25 188 THR A C 1
ATOM 1361 O O . THR A 1 188 ? -4.583 -3.910 23.563 1.00 98.25 188 THR A O 1
ATOM 1364 N N . ALA A 1 189 ? -5.338 -3.310 25.591 1.00 97.69 189 ALA A N 1
ATOM 1365 C CA . ALA A 1 189 ? -6.382 -4.318 25.696 1.00 97.69 189 ALA A CA 1
ATOM 1366 C C . ALA A 1 189 ? -7.489 -3.812 26.625 1.00 97.69 189 ALA A C 1
ATOM 1368 O O . ALA A 1 189 ? -7.211 -3.159 27.630 1.00 97.69 189 ALA A O 1
ATOM 1369 N N . ILE A 1 190 ? -8.742 -4.147 26.314 1.00 98.00 190 ILE A N 1
ATOM 1370 C CA . ILE A 1 190 ? -9.903 -3.809 27.144 1.00 98.00 190 ILE A CA 1
ATOM 1371 C C . ILE A 1 190 ? -10.572 -5.092 27.629 1.00 98.00 190 ILE A C 1
ATOM 1373 O O . ILE A 1 190 ? -10.750 -6.040 26.864 1.00 98.00 190 ILE A O 1
ATOM 1377 N N . THR A 1 191 ? -10.957 -5.104 28.903 1.00 96.88 191 THR A N 1
ATOM 1378 C CA . THR A 1 191 ? -11.778 -6.154 29.513 1.00 96.88 191 THR A CA 1
ATOM 1379 C C . THR A 1 191 ? -13.203 -5.642 29.696 1.00 96.88 191 THR A C 1
ATOM 1381 O O . THR A 1 191 ? -13.420 -4.604 30.325 1.00 96.88 191 THR A O 1
ATOM 1384 N N . TYR A 1 192 ? -14.179 -6.361 29.154 1.00 96.31 192 TYR A N 1
ATOM 1385 C CA . TYR A 1 192 ? -15.593 -6.114 29.399 1.00 96.31 192 TYR A CA 1
ATOM 1386 C C . TYR A 1 192 ? -16.041 -6.778 30.703 1.00 96.31 192 TYR A C 1
ATOM 1388 O O . TYR A 1 192 ? -15.741 -7.950 30.934 1.00 96.31 192 TYR A O 1
ATOM 1396 N N . VAL A 1 193 ? -16.765 -6.034 31.543 1.00 92.00 193 VAL A N 1
ATOM 1397 C CA . VAL A 1 193 ? -17.341 -6.527 32.803 1.00 92.00 193 VAL A CA 1
ATOM 1398 C C . VAL A 1 193 ? -18.792 -6.052 32.906 1.00 92.00 193 VAL A C 1
ATOM 1400 O O . VAL A 1 193 ? -19.058 -4.847 32.849 1.00 92.00 193 VAL A O 1
ATOM 1403 N N . CYS A 1 194 ? -19.741 -6.975 33.077 1.00 75.12 194 CYS A N 1
ATOM 1404 C CA . CYS A 1 194 ? -21.155 -6.651 33.233 1.00 75.12 194 CYS A CA 1
ATOM 1405 C C . CYS A 1 194 ? -21.480 -6.431 34.724 1.00 75.12 194 CYS A C 1
ATOM 1407 O O . CYS A 1 194 ? -21.793 -7.356 35.469 1.00 75.12 194 CYS A O 1
ATOM 1409 N N . GLY A 1 195 ? -21.411 -5.178 35.194 1.00 65.69 195 GLY A N 1
ATOM 1410 C CA . GLY A 1 195 ? -21.774 -4.812 36.572 1.00 65.69 195 GLY A CA 1
ATOM 1411 C C . GLY A 1 195 ? -21.316 -3.410 36.994 1.00 65.69 195 GLY A C 1
ATOM 1412 O O . GLY A 1 195 ? -20.612 -2.719 36.258 1.00 65.69 195 GLY A O 1
ATOM 1413 N N . THR A 1 196 ? -21.727 -2.948 38.182 1.00 54.25 196 THR A N 1
ATOM 1414 C CA . THR A 1 196 ? -21.315 -1.639 38.726 1.00 54.25 196 THR A CA 1
ATOM 1415 C C . THR A 1 196 ? -19.865 -1.670 39.219 1.00 54.25 196 THR A C 1
ATOM 1417 O O . THR A 1 196 ? -19.607 -2.175 40.311 1.00 54.25 196 THR A O 1
ATOM 1420 N N . VAL A 1 197 ? -18.943 -1.086 38.447 1.00 52.25 197 VAL A N 1
ATOM 1421 C CA . VAL A 1 197 ? -17.615 -0.630 38.912 1.00 52.25 197 VAL A CA 1
ATOM 1422 C C . VAL A 1 197 ? -17.622 0.835 39.330 1.00 52.25 197 VAL A C 1
ATOM 1424 O O . VAL A 1 197 ? -18.294 1.679 38.686 1.00 52.25 197 VAL A O 1
#

Mean predicted aligned error: 4.85 Å

Nearest PDB structures (foldseek):
  9g93-assembly1_J  TM=3.297E-01  e=2.341E-05  Bacillus anthracis str. '34F2 (NMRC)'
  8s83-assembly1_A  TM=7.023E-01  e=2.403E-02  Bacillus anthracis
  6hhu-assembly1_A  TM=3.430E-01  e=7.982E-05  Bacillus anthracis
  9g93-assembly1_A  TM=3.279E-01  e=1.597E-04  Bacillus anthracis str. '34F2 (NMRC)'
  6qx4-assembly1_A  TM=3.300E-01  e=3.369E-04  Bacillus anthracis

Solvent-accessible surface area (backbone atoms only — not comparable to full-atom values): 10660 Å² total; per-residue (Å²): 97,38,38,50,76,67,44,76,46,42,61,80,50,53,62,53,69,66,60,63,76,40,76,62,84,76,80,36,62,60,39,41,50,62,74,42,68,83,33,32,44,64,40,39,78,73,32,40,33,39,58,70,49,64,44,76,36,46,38,38,39,35,33,44,49,50,101,88,38,76,59,50,66,30,58,27,44,42,39,33,41,70,66,63,59,45,47,72,77,38,30,41,44,37,32,65,28,91,88,42,29,65,46,34,33,37,63,71,24,40,37,38,39,40,37,29,41,75,48,47,40,36,72,89,48,51,43,40,28,46,74,84,36,80,31,54,72,40,72,69,79,83,83,62,57,26,46,35,38,34,37,43,67,39,49,87,85,57,76,68,38,76,62,50,47,40,41,34,54,39,18,28,82,76,64,30,59,23,79,69,42,69,70,45,73,75,72,44,51,41,30,36,44,91,66,94,126

pLDDT: mean 94.92, std 6.35, range [52.25, 98.81]

Radius of gyration: 26.83 Å; Cα contacts (8 Å, |Δi|>4): 507; chains: 1; bounding box: 58×26×81 Å

Sequence (197 aa):
MDAGSDRAEGLSTTNYTQRITTDGAGTGAIEYTISDSSIATIDSGTAEVTIIKPGVVTITATKAADSNYNSASDTYQLTITDDEKPTLTLVSIKSNNAKNPTSYAKELDAITLKFTASEPLNMATITSTITGRVAIINDLSDGDDKTFAATVVMQSADTEGNIGFSIANFADLSGNVGDSITTTTDSTAITYVCGTV

Secondary structure (DSSP, 8-state):
-B----EEEETT--EEE---SB--SS---EEEEES-TTTEEE-TTT-EEEE-SSEEEEEEEEEPP-SSS--EEEEEEEEEE--PPP-EEEEEEEE--SS-TTTEE-TTPEEEEEEEESS-B-GGG-EEEETTEEPEEEE-SSSSS-EEEEEEE--TTSPSEE--EEEE--BBSS-PBPPPB-S-SS----EE--S--